Protein AF-A0A0F0LX44-F1 (afdb_monomer_lite)

Radius of gyration: 20.21 Å; chains: 1; bounding box: 54×37×60 Å

Foldseek 3Di:
DPPDPLLVVLLVLLVVCLVVQVVLVVLLVVLLVVLLVQLVVLLPDFDDDLQCLLDHRVLLSLLLSVLSLLVSQLVSLVVCVVRDDPVSFVVNLVSLVVCLVVVLALPCNVSSNSGHRSSVVSCVSSVHDRCPPPDDDPPWPQSCRRNVDGDQFGEPSRLSVLLSNLSSLLSSLCVLQVVLNVQLVVLLVQLLVLLVVLLPDDDPCSLVSNLVSLVVSLVSLLVSCVVCVVSQQDPVGGPDDPSSLVSLCNQLRYPDDRRVVLSVCCVNRGRSSSSSSSSSSSSVVSNVD

Secondary structure (DSSP, 8-state):
----HHHHHHHHHHHHHHHH-HHHHHHHHHHHHHHHHHHHHHHH----GGGTTSS-HHHHHHHHHHHHHHHHHHHHHHHHTTTS-HHHHHHHHHHHHHHHHHHT--TTHHHHHT--TTHHHHHHHTT------SSS----TTSHHHHS--SSSB-HHHHHHHHHHHHHHHHHHHHT-HHHHHHHHHHHHHHHHHHHHHHTS--S-HHHHHHHHHHHHHHHHHHHHHHTGGGGEETTEESSPHHHHHHHHHHTTBSSSSHHHHHHTHHHH-TTHHHHHHHHHHHHHHHH-

Organism: NCBI:txid582680

pLDDT: mean 86.27, std 11.83, range [35.62, 98.0]

Sequence (289 aa):
MSIAPWFEAAAEFERDLLERNAPLAELHREVQASGAARLKSAAALRAPSPWRGITSASGMRQAIMEAEVYALLKDYAARVSASIDSADGARWAAFVDEGLTRSRRGLLVDEVRSSAAGALQLRDAWGFRPAVPNRAFIDCGCGYAESGVIGKGLCIECGELVVRRWSAEELRLLAMVPEYRGRVEEILVDTEARQQKQIGVRSETPFADVASKRARGGRALRRLRRSGRRLLVSTEGDLPSERWTQLARLTSRALQTSLPLEGRRADKRGLGAAGLAALALKGDRDILG

Structure (mmCIF, N/CA/C/O backbone):
data_AF-A0A0F0LX44-F1
#
_entry.id   AF-A0A0F0LX44-F1
#
loop_
_atom_site.group_PDB
_atom_site.id
_atom_site.type_symbol
_atom_site.label_atom_id
_atom_site.label_alt_id
_atom_site.label_comp_id
_atom_site.label_asym_id
_atom_site.label_entity_id
_atom_site.label_seq_id
_atom_site.pdbx_PDB_ins_code
_atom_site.Cartn_x
_atom_site.Cartn_y
_atom_site.Cartn_z
_atom_site.occupancy
_atom_site.B_iso_or_equiv
_atom_site.auth_seq_id
_atom_site.auth_comp_id
_atom_site.auth_asym_id
_atom_site.auth_atom_id
_atom_site.pdbx_PDB_model_num
ATOM 1 N N . MET A 1 1 ? -28.641 0.192 -5.005 1.00 35.91 1 MET A N 1
ATOM 2 C CA . MET A 1 1 ? -28.510 -0.986 -4.121 1.00 35.91 1 MET A CA 1
ATOM 3 C C . MET A 1 1 ? -28.223 -0.445 -2.730 1.00 35.91 1 MET A C 1
ATOM 5 O O . MET A 1 1 ? -27.210 0.228 -2.587 1.00 35.91 1 MET A O 1
ATOM 9 N N . SER A 1 2 ? -29.169 -0.589 -1.794 1.00 36.69 2 SER A N 1
ATOM 10 C CA . SER A 1 2 ? -29.096 0.020 -0.455 1.00 36.69 2 SER A CA 1
ATOM 11 C C . SER A 1 2 ? -27.784 -0.351 0.243 1.00 36.69 2 SER A C 1
ATOM 13 O O . SER A 1 2 ? -27.348 -1.500 0.137 1.00 36.69 2 SER A O 1
ATOM 15 N N . ILE A 1 3 ? -27.147 0.614 0.908 1.00 48.94 3 ILE A N 1
ATOM 16 C CA . ILE A 1 3 ? -26.038 0.364 1.836 1.00 48.94 3 ILE A CA 1
ATOM 17 C C . ILE A 1 3 ? -26.628 -0.569 2.899 1.00 48.94 3 ILE A C 1
ATOM 19 O O . ILE A 1 3 ? -27.531 -0.191 3.627 1.00 48.94 3 ILE A O 1
ATOM 23 N N . ALA A 1 4 ? -26.266 -1.846 2.825 1.00 59.62 4 ALA A N 1
ATOM 24 C CA . ALA A 1 4 ? -27.094 -2.926 3.348 1.00 59.62 4 ALA A CA 1
ATOM 25 C C . ALA A 1 4 ? -27.268 -2.877 4.887 1.00 59.62 4 ALA A C 1
ATOM 27 O O . ALA A 1 4 ? -26.353 -2.417 5.566 1.00 59.62 4 ALA A O 1
ATOM 28 N N . PRO A 1 5 ? -28.372 -3.429 5.440 1.00 61.78 5 PRO A N 1
ATOM 29 C CA . PRO A 1 5 ? -28.727 -3.368 6.870 1.00 61.78 5 PRO A CA 1
ATOM 30 C C . PRO A 1 5 ? -27.619 -3.759 7.864 1.00 61.78 5 PRO A C 1
ATOM 32 O O . PRO A 1 5 ? -27.591 -3.271 8.988 1.00 61.78 5 PRO A O 1
ATOM 35 N N . TRP A 1 6 ? -26.667 -4.607 7.457 1.00 76.00 6 TRP A N 1
ATOM 36 C CA . TRP A 1 6 ? -25.513 -4.962 8.294 1.00 76.00 6 TRP A CA 1
ATOM 37 C C . TRP A 1 6 ? -24.574 -3.784 8.567 1.00 76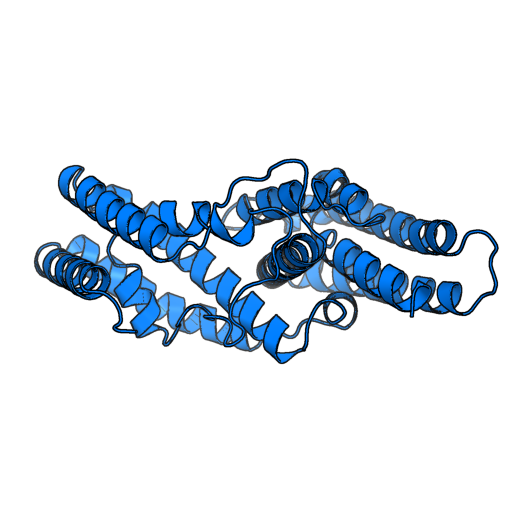.00 6 TRP A C 1
ATOM 39 O O . TRP A 1 6 ? -23.956 -3.741 9.622 1.00 76.00 6 TRP A O 1
ATOM 49 N N . PHE A 1 7 ? -24.443 -2.838 7.631 1.00 78.00 7 PHE A N 1
ATOM 50 C CA . PHE A 1 7 ? -23.580 -1.672 7.802 1.00 78.00 7 PHE A CA 1
ATOM 51 C C . PHE A 1 7 ? -24.173 -0.713 8.835 1.00 78.00 7 PHE A C 1
ATOM 53 O O . PHE A 1 7 ? -23.445 -0.187 9.670 1.00 78.00 7 PHE A O 1
ATOM 60 N N . GLU A 1 8 ? -25.494 -0.523 8.802 1.00 82.19 8 GLU A N 1
ATOM 61 C CA . GLU A 1 8 ? -26.222 0.269 9.797 1.00 82.19 8 GLU A CA 1
ATOM 62 C C . GLU A 1 8 ? -26.123 -0.377 11.182 1.00 82.19 8 GLU A C 1
ATOM 64 O O . GLU A 1 8 ? -25.740 0.301 12.131 1.00 82.19 8 GLU A O 1
ATOM 69 N N . ALA A 1 9 ? -26.342 -1.693 11.274 1.00 86.25 9 ALA A N 1
ATOM 70 C CA . ALA A 1 9 ? -26.202 -2.444 12.521 1.00 86.25 9 ALA A CA 1
ATOM 71 C C . ALA A 1 9 ? -24.763 -2.438 13.072 1.00 86.25 9 ALA A C 1
ATOM 73 O O . ALA A 1 9 ? -24.562 -2.310 14.278 1.00 86.25 9 ALA A O 1
ATOM 74 N N . ALA A 1 10 ? -23.748 -2.545 12.206 1.00 87.75 10 ALA A N 1
ATOM 75 C CA . ALA A 1 10 ? -22.347 -2.451 12.609 1.00 87.75 10 ALA A CA 1
ATOM 76 C C . ALA A 1 10 ? -21.999 -1.039 13.104 1.00 87.75 10 ALA A C 1
ATOM 78 O O . ALA A 1 10 ? -21.323 -0.894 14.118 1.00 87.75 10 ALA A O 1
ATOM 79 N N . ALA A 1 11 ? -22.485 0.003 12.421 1.00 87.88 11 ALA A N 1
ATOM 80 C CA . ALA A 1 11 ? -22.278 1.388 12.833 1.00 87.88 11 ALA A CA 1
ATOM 81 C C . ALA A 1 11 ? -22.992 1.715 14.155 1.00 87.88 11 ALA A C 1
ATOM 83 O O . ALA A 1 11 ? -22.438 2.436 14.979 1.00 87.88 11 ALA A O 1
ATOM 84 N N . GLU A 1 12 ? -24.199 1.186 14.370 1.00 92.44 12 GLU A N 1
ATOM 85 C CA . GLU A 1 12 ? -24.923 1.296 15.641 1.00 92.44 12 GLU A CA 1
ATOM 86 C C . GLU A 1 12 ? -24.176 0.592 16.772 1.00 92.44 12 GLU A C 1
ATOM 88 O O . GLU A 1 12 ? -23.889 1.218 17.786 1.00 92.44 12 GLU A O 1
ATOM 93 N N . PHE A 1 13 ? -23.727 -0.644 16.546 1.00 94.12 13 PHE A N 1
ATOM 94 C CA . PHE A 1 13 ? -22.900 -1.364 17.512 1.00 94.12 13 PHE A CA 1
ATOM 95 C C . PHE A 1 13 ? -21.627 -0.593 17.896 1.00 94.12 13 PHE A C 1
ATOM 97 O O . PHE A 1 13 ? -21.287 -0.531 19.076 1.00 94.12 13 PHE A O 1
ATOM 104 N N . GLU A 1 14 ? -20.920 0.007 16.930 1.00 93.38 14 GLU A N 1
ATOM 105 C CA . GLU A 1 14 ? -19.747 0.827 17.244 1.00 93.38 14 GLU A CA 1
ATOM 106 C C . GLU A 1 14 ? -20.109 2.060 18.086 1.00 93.38 14 GLU A C 1
ATOM 108 O O . GLU A 1 14 ? -19.337 2.421 18.973 1.00 93.38 14 GLU A O 1
ATOM 113 N N . ARG A 1 15 ? -21.245 2.723 17.818 1.00 94.06 15 ARG A N 1
ATOM 114 C CA . ARG A 1 15 ? -21.687 3.895 18.596 1.00 94.06 15 ARG A CA 1
ATOM 115 C C . ARG A 1 15 ? -21.970 3.498 20.036 1.00 94.06 15 ARG A C 1
ATOM 117 O O . ARG A 1 15 ? -21.352 4.057 20.936 1.00 94.06 15 ARG A O 1
ATOM 124 N N . ASP A 1 16 ? -22.789 2.471 20.232 1.00 94.81 16 ASP A N 1
ATOM 125 C CA . ASP A 1 16 ? -23.140 1.969 21.561 1.00 94.81 16 ASP A CA 1
ATOM 126 C C . ASP A 1 16 ? -21.893 1.539 22.343 1.00 94.81 16 ASP A C 1
ATOM 128 O O . ASP A 1 16 ? -21.776 1.784 23.545 1.00 94.81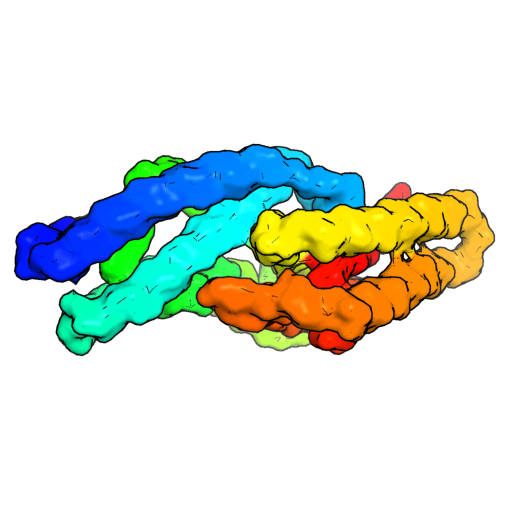 16 ASP A O 1
ATOM 132 N N . LEU A 1 17 ? -20.936 0.893 21.663 1.00 94.44 17 LEU A N 1
ATOM 133 C CA . LEU A 1 17 ? -19.681 0.461 22.269 1.00 94.44 17 LEU A CA 1
ATOM 134 C C . LEU A 1 17 ? -18.832 1.653 22.728 1.00 94.44 17 LEU A C 1
ATOM 136 O O . LEU A 1 17 ? -18.315 1.626 23.843 1.00 94.44 17 LEU A O 1
ATOM 140 N N . LEU A 1 18 ? -18.695 2.690 21.898 1.00 94.62 18 LEU A N 1
ATOM 141 C CA . LEU A 1 18 ? -17.963 3.904 22.264 1.00 94.62 18 LEU A CA 1
ATOM 142 C C . LEU A 1 18 ? -18.668 4.668 23.395 1.00 94.62 18 LEU A C 1
ATOM 144 O O . LEU A 1 18 ? -17.998 5.161 24.295 1.00 94.62 18 LEU A O 1
ATOM 148 N N . GLU A 1 19 ? -20.000 4.724 23.406 1.00 95.25 19 GLU A N 1
ATOM 149 C CA . GLU A 1 19 ? -20.765 5.402 24.462 1.00 95.25 19 GLU A CA 1
ATOM 150 C C . GLU A 1 19 ? -20.585 4.742 25.835 1.00 95.25 19 GLU A C 1
ATOM 152 O O . GLU A 1 19 ? -20.421 5.435 26.841 1.00 95.25 19 GLU A O 1
ATOM 157 N N . ARG A 1 20 ? -20.561 3.403 25.891 1.00 94.81 20 ARG A N 1
ATOM 158 C CA . ARG A 1 20 ? -20.431 2.663 27.159 1.00 94.81 20 ARG A CA 1
ATOM 159 C C . ARG A 1 20 ? -18.993 2.373 27.594 1.00 94.81 20 ARG A C 1
ATOM 161 O O . ARG A 1 20 ? -18.787 1.946 28.729 1.00 94.81 20 ARG A O 1
ATOM 168 N N . ASN A 1 21 ? -18.001 2.565 26.723 1.00 94.81 21 ASN A N 1
ATOM 169 C CA . ASN A 1 21 ? -16.594 2.262 26.998 1.00 94.81 21 ASN A CA 1
ATOM 170 C C . ASN A 1 21 ? -15.736 3.534 26.914 1.00 94.81 21 ASN A C 1
ATOM 172 O O . ASN A 1 21 ? -15.154 3.853 25.878 1.00 94.81 21 ASN A O 1
ATOM 176 N N . ALA A 1 22 ? -15.638 4.255 28.036 1.00 93.56 22 ALA A N 1
ATOM 177 C CA . ALA A 1 22 ? -14.912 5.525 28.104 1.00 93.56 22 ALA A CA 1
ATOM 178 C C . ALA A 1 22 ? -13.423 5.429 27.688 1.00 93.56 22 ALA A C 1
ATOM 180 O O . ALA A 1 22 ? -12.984 6.294 26.925 1.00 93.56 22 ALA A O 1
ATOM 181 N N . PRO A 1 23 ? -12.640 4.404 28.099 1.00 93.38 23 PRO A N 1
ATOM 182 C CA . PRO A 1 23 ? -11.276 4.218 27.594 1.00 93.38 23 PRO A CA 1
ATOM 183 C C . PRO A 1 23 ? -11.197 4.079 26.068 1.00 93.38 23 PRO A C 1
ATOM 185 O O . PRO A 1 23 ? -10.341 4.697 25.433 1.00 93.38 23 PRO A O 1
ATOM 188 N N . LEU A 1 24 ? -12.103 3.303 25.466 1.00 94.62 24 LEU A N 1
ATOM 189 C CA . LEU A 1 24 ? -12.151 3.132 24.016 1.00 94.62 24 LEU A CA 1
ATOM 190 C C . LEU A 1 24 ? -12.558 4.428 23.301 1.00 94.62 24 LEU A C 1
ATOM 192 O O . LEU A 1 24 ? -11.988 4.750 22.260 1.00 94.62 24 LEU A O 1
ATOM 196 N N . ALA A 1 25 ? -13.510 5.179 23.860 1.00 94.88 25 ALA A N 1
ATOM 197 C CA . ALA A 1 25 ? -13.932 6.471 23.326 1.00 94.88 25 ALA A CA 1
ATOM 198 C C . ALA A 1 25 ? -12.788 7.490 23.305 1.00 94.88 25 ALA A C 1
ATOM 200 O O . ALA A 1 25 ? -12.613 8.205 22.318 1.00 94.88 25 ALA A O 1
ATOM 201 N N . GLU A 1 26 ? -11.982 7.538 24.367 1.00 94.88 26 GLU A N 1
ATOM 202 C CA . GLU A 1 26 ? -10.820 8.424 24.427 1.00 94.88 26 GLU A CA 1
ATOM 203 C C . GLU A 1 26 ? -9.773 8.047 23.375 1.00 94.88 26 GLU A C 1
ATOM 205 O O . GLU A 1 26 ? -9.358 8.897 22.584 1.00 94.88 26 GLU A O 1
ATOM 210 N N . LEU A 1 27 ? -9.436 6.756 23.282 1.00 94.94 27 LEU A N 1
ATOM 211 C CA . LEU A 1 27 ? -8.561 6.233 22.233 1.00 94.94 27 LEU A CA 1
ATOM 212 C C . LEU A 1 27 ? -9.086 6.585 20.830 1.00 94.94 27 LEU A C 1
ATOM 214 O O . LEU A 1 27 ? -8.318 6.986 19.956 1.00 94.94 27 LEU A O 1
ATOM 218 N N . HIS A 1 28 ? -10.394 6.449 20.607 1.00 95.44 28 HIS A N 1
ATOM 219 C CA . HIS A 1 28 ? -11.025 6.769 19.331 1.00 95.44 28 HIS A CA 1
ATOM 220 C C . HIS A 1 28 ? -10.860 8.251 18.969 1.00 95.44 28 HIS A C 1
ATOM 222 O O . HIS A 1 28 ? -10.458 8.555 17.847 1.00 95.44 28 HIS A O 1
ATOM 228 N N . ARG A 1 29 ? -11.095 9.174 19.913 1.00 95.50 29 ARG A N 1
ATOM 229 C CA . ARG A 1 29 ? -10.905 10.621 19.696 1.00 95.50 29 ARG A CA 1
ATOM 230 C C . ARG A 1 29 ? -9.449 10.981 19.399 1.00 95.50 29 ARG A C 1
ATOM 232 O O . ARG A 1 29 ? -9.183 11.753 18.476 1.00 95.50 29 ARG A O 1
ATOM 239 N N . GLU A 1 30 ? -8.504 10.396 20.135 1.00 95.06 30 GLU A N 1
ATOM 240 C CA . GLU A 1 30 ? -7.066 10.585 19.905 1.00 95.06 30 GLU A CA 1
ATOM 241 C C . GLU A 1 30 ? -6.663 10.140 18.487 1.00 95.06 30 GLU A C 1
ATOM 243 O O . GLU A 1 30 ? -5.975 10.858 17.749 1.00 95.06 30 GLU A O 1
ATOM 248 N N . VAL A 1 31 ? -7.129 8.960 18.072 1.00 95.25 31 VAL A N 1
ATOM 249 C CA . VAL A 1 31 ? -6.844 8.379 16.753 1.00 95.25 31 VAL A CA 1
ATOM 250 C C . VAL A 1 31 ? -7.543 9.149 15.638 1.00 95.25 31 VAL A C 1
ATOM 252 O O . VAL A 1 31 ? -6.950 9.367 14.583 1.00 95.25 31 VAL A O 1
ATOM 255 N N . GLN A 1 32 ? -8.762 9.635 15.862 1.00 94.94 32 GLN A N 1
ATOM 256 C CA . GLN A 1 32 ? -9.469 10.491 14.916 1.00 94.94 32 GLN A CA 1
ATOM 257 C C . GLN A 1 32 ? -8.657 11.761 14.611 1.00 94.94 32 GLN A C 1
ATOM 259 O O . GLN A 1 32 ? -8.417 12.065 13.437 1.00 94.94 32 GLN A O 1
ATOM 264 N N . ALA A 1 33 ? -8.192 12.465 15.650 1.00 91.88 33 ALA A N 1
ATOM 265 C CA . ALA A 1 33 ? -7.436 13.709 15.517 1.00 91.88 33 ALA A CA 1
ATOM 266 C C . ALA A 1 33 ? -6.047 13.493 14.889 1.00 91.88 33 ALA A C 1
ATOM 268 O O . ALA A 1 33 ? -5.682 14.172 13.923 1.00 91.88 33 ALA A O 1
ATOM 269 N N . SER A 1 34 ? -5.282 12.521 15.394 1.00 92.31 34 SER A N 1
ATOM 270 C CA . SER A 1 34 ? -3.953 12.190 14.856 1.00 92.31 34 SER A CA 1
ATOM 271 C C . SER A 1 34 ? -4.029 11.628 13.429 1.00 92.31 34 SER A C 1
ATOM 273 O O . SER A 1 34 ? -3.214 11.985 12.572 1.00 92.31 34 SER A O 1
ATOM 275 N N . GLY A 1 35 ? -5.057 10.828 13.134 1.00 93.56 35 GLY A N 1
ATOM 276 C CA . GLY A 1 35 ? -5.344 10.297 11.806 1.00 93.56 35 GLY A CA 1
ATOM 277 C C . GLY A 1 35 ? -5.617 11.393 10.781 1.00 93.56 35 GLY A C 1
ATOM 278 O O . GLY A 1 35 ? -5.026 11.375 9.703 1.00 93.56 35 GLY A O 1
ATOM 279 N N . ALA A 1 36 ? -6.412 12.411 11.124 1.00 92.12 36 ALA A N 1
ATOM 280 C CA . ALA A 1 36 ? -6.670 13.539 10.227 1.00 92.12 36 ALA A CA 1
ATOM 281 C C . ALA A 1 36 ? -5.375 14.280 9.827 1.00 92.12 36 ALA A C 1
ATOM 283 O O . ALA A 1 36 ? -5.189 14.634 8.657 1.00 92.12 36 ALA A O 1
ATOM 284 N N . ALA A 1 37 ? -4.443 14.465 10.768 1.00 91.00 37 ALA A N 1
ATOM 285 C CA . ALA A 1 37 ? -3.142 15.076 10.493 1.00 91.00 37 ALA A CA 1
ATOM 286 C C . ALA A 1 37 ? -2.267 14.199 9.577 1.00 91.00 37 ALA A C 1
ATOM 288 O O . ALA A 1 37 ? -1.703 14.698 8.597 1.00 91.00 37 ALA A O 1
ATOM 289 N N . ARG A 1 38 ? -2.195 12.888 9.845 1.00 92.19 38 ARG A N 1
ATOM 290 C CA . ARG A 1 38 ? -1.458 11.920 9.011 1.00 92.19 38 ARG A CA 1
ATOM 291 C C . ARG A 1 38 ? -2.014 11.851 7.588 1.00 92.19 38 ARG A C 1
ATOM 293 O O . ARG A 1 38 ? -1.251 11.914 6.624 1.00 92.19 38 ARG A O 1
ATOM 300 N N . LEU A 1 39 ? -3.336 11.839 7.440 1.00 92.69 39 LEU A N 1
ATOM 301 C CA . LEU A 1 39 ? -4.012 11.832 6.142 1.00 92.69 39 LEU A CA 1
ATOM 302 C C . LEU A 1 39 ? -3.773 13.116 5.343 1.00 92.69 39 LEU A C 1
ATOM 304 O O . LEU A 1 39 ? -3.557 13.051 4.132 1.00 92.69 39 LEU A O 1
ATOM 308 N N . LYS A 1 40 ? -3.730 14.281 5.998 1.00 91.31 40 LYS A N 1
ATOM 309 C CA . LYS A 1 40 ? -3.345 15.540 5.344 1.00 91.31 40 LYS A CA 1
ATOM 310 C C . LYS A 1 40 ? -1.918 15.473 4.788 1.00 91.31 40 LYS A C 1
ATOM 312 O O . LYS A 1 40 ? -1.685 15.891 3.653 1.00 91.31 40 LYS A O 1
ATOM 317 N N . SER A 1 41 ? -0.980 14.914 5.553 1.00 89.81 41 SER A N 1
ATOM 318 C CA . SER A 1 41 ? 0.402 14.694 5.105 1.00 89.81 41 SER A CA 1
ATOM 319 C C . SER A 1 41 ? 0.477 13.694 3.948 1.00 89.81 41 SER A C 1
ATOM 321 O O . SER A 1 41 ? 1.149 13.959 2.951 1.00 89.81 41 SER A O 1
ATOM 323 N N . ALA A 1 42 ? -0.270 12.589 4.021 1.00 90.12 42 ALA A N 1
ATOM 324 C CA . ALA A 1 42 ? -0.350 11.595 2.954 1.00 90.12 42 ALA A CA 1
ATOM 325 C C . ALA A 1 42 ? -0.930 12.178 1.653 1.00 90.12 42 ALA A C 1
ATOM 327 O O . ALA A 1 42 ? -0.408 11.911 0.570 1.00 90.12 42 ALA A O 1
ATOM 328 N N . ALA A 1 43 ? -1.943 13.045 1.741 1.00 86.94 43 ALA A N 1
ATOM 329 C CA . ALA A 1 43 ? -2.544 13.713 0.585 1.00 86.94 43 ALA A CA 1
ATOM 330 C C . ALA A 1 43 ? -1.569 14.656 -0.144 1.00 86.94 43 ALA A C 1
ATOM 332 O O . ALA A 1 43 ? -1.699 14.876 -1.354 1.00 86.94 43 ALA A O 1
ATOM 333 N N . ALA A 1 44 ? -0.579 15.200 0.571 1.00 87.75 44 ALA A N 1
ATOM 334 C CA . ALA A 1 44 ? 0.473 16.033 -0.004 1.00 87.75 44 ALA A CA 1
ATOM 335 C C . ALA A 1 44 ? 1.560 15.214 -0.725 1.00 87.75 44 ALA A C 1
ATOM 337 O O . ALA A 1 44 ? 2.320 15.773 -1.526 1.00 87.75 44 ALA A O 1
ATOM 338 N N . LEU A 1 45 ? 1.635 13.896 -0.490 1.00 85.56 45 LEU A N 1
ATOM 339 C CA . LEU A 1 45 ? 2.619 13.038 -1.138 1.00 85.56 45 LEU A CA 1
ATOM 340 C C . LEU A 1 45 ? 2.380 12.983 -2.646 1.00 85.56 45 LEU A C 1
ATOM 342 O O . LEU A 1 45 ? 1.301 12.666 -3.152 1.00 85.56 45 LEU A O 1
ATOM 346 N N . ARG A 1 46 ? 3.449 13.255 -3.390 1.00 79.94 46 ARG A N 1
ATOM 347 C CA . ARG A 1 46 ? 3.487 13.091 -4.840 1.00 79.94 46 ARG A CA 1
ATOM 348 C C . ARG A 1 46 ? 4.329 11.869 -5.161 1.00 79.94 46 ARG A C 1
ATOM 350 O O . ARG A 1 46 ? 5.502 11.820 -4.804 1.00 79.94 46 ARG A O 1
ATOM 357 N N . ALA A 1 47 ? 3.739 10.911 -5.869 1.00 77.69 47 ALA A N 1
ATOM 358 C CA . ALA A 1 47 ? 4.500 9.839 -6.498 1.00 77.69 47 ALA A CA 1
ATOM 359 C C . ALA A 1 47 ? 5.356 10.439 -7.630 1.00 77.69 47 ALA A C 1
ATOM 361 O O . ALA A 1 47 ? 4.790 11.155 -8.468 1.00 77.69 47 ALA A O 1
ATOM 362 N N . PRO A 1 48 ? 6.676 10.207 -7.686 1.00 76.62 48 PRO A N 1
ATOM 363 C CA . PRO A 1 48 ? 7.500 10.620 -8.819 1.00 76.62 48 PRO A CA 1
ATOM 364 C C . PRO A 1 48 ? 7.335 9.659 -10.013 1.00 76.62 48 PRO A C 1
ATOM 366 O O . PRO A 1 48 ? 6.652 8.635 -9.923 1.00 76.62 48 PRO A O 1
ATOM 369 N N . SER A 1 49 ? 7.953 10.016 -11.145 1.00 62.69 49 SER A N 1
ATOM 370 C CA . SER A 1 49 ? 7.795 9.371 -12.462 1.00 62.69 49 SER A CA 1
ATOM 371 C C . SER A 1 49 ? 7.873 7.830 -12.500 1.00 62.69 49 SER A C 1
ATOM 373 O O . SER A 1 49 ? 7.026 7.258 -13.187 1.00 62.69 49 SER A O 1
ATOM 375 N N . PRO A 1 50 ? 8.708 7.100 -11.729 1.00 67.31 50 PRO A N 1
ATOM 376 C CA . PRO A 1 50 ? 8.763 5.645 -11.907 1.00 67.31 50 PRO A CA 1
ATOM 377 C C . PRO A 1 50 ? 7.511 4.906 -11.398 1.00 67.31 50 PRO A C 1
ATOM 379 O O . PRO A 1 50 ? 7.200 3.821 -11.883 1.00 67.31 50 PRO A O 1
ATOM 382 N N . TRP A 1 51 ? 6.733 5.500 -10.485 1.00 79.00 51 TRP A N 1
ATOM 383 C CA . TRP A 1 51 ? 5.476 4.915 -9.991 1.00 79.00 51 TRP A CA 1
ATOM 384 C C . TRP A 1 51 ? 4.236 5.359 -10.781 1.00 79.00 51 TRP A C 1
ATOM 386 O O . TRP A 1 51 ? 3.173 4.750 -10.661 1.00 79.00 51 TRP A O 1
ATOM 396 N N . ARG A 1 52 ? 4.354 6.396 -11.624 1.00 69.69 52 ARG A N 1
ATOM 397 C CA . ARG A 1 52 ? 3.235 6.949 -12.415 1.00 69.69 52 ARG A CA 1
ATOM 398 C C . ARG A 1 52 ? 2.862 6.117 -13.650 1.00 69.69 52 ARG A C 1
ATOM 400 O O . ARG A 1 52 ? 1.954 6.500 -14.375 1.00 69.69 52 ARG A O 1
ATOM 407 N N . GLY A 1 53 ? 3.525 4.984 -13.882 1.00 69.44 53 GLY A N 1
ATOM 408 C CA . GLY A 1 53 ? 3.246 4.090 -15.012 1.00 69.44 53 GLY A CA 1
ATOM 409 C C . GLY A 1 53 ? 2.123 3.072 -14.780 1.00 69.44 53 GLY A C 1
ATOM 410 O O . GLY A 1 53 ? 1.627 2.494 -15.741 1.00 69.44 53 GLY A O 1
ATOM 411 N N . ILE A 1 54 ? 1.706 2.839 -13.529 1.00 78.44 54 ILE A N 1
ATOM 412 C CA . ILE A 1 54 ? 0.712 1.798 -13.200 1.00 78.44 54 ILE A CA 1
ATOM 413 C C . ILE A 1 54 ? -0.720 2.344 -13.274 1.00 78.44 54 ILE A C 1
ATOM 415 O O . ILE A 1 54 ? -1.646 1.634 -13.654 1.00 78.44 54 ILE A O 1
ATOM 419 N N . THR A 1 55 ? -0.913 3.609 -12.896 1.00 82.06 55 THR A N 1
ATOM 420 C CA . THR A 1 55 ? -2.218 4.275 -12.799 1.00 82.06 55 THR A CA 1
ATOM 421 C C . THR A 1 55 ? -2.059 5.785 -12.997 1.00 82.06 55 THR A C 1
ATOM 423 O O . THR A 1 55 ? -0.953 6.317 -12.909 1.00 82.06 55 THR A O 1
ATOM 426 N N . SER A 1 56 ? -3.170 6.500 -13.189 1.00 84.31 56 SER A N 1
ATOM 427 C CA . SER A 1 56 ? -3.189 7.968 -13.202 1.00 84.31 56 SER A CA 1
ATOM 428 C C . SER A 1 56 ? -2.662 8.582 -11.893 1.00 84.31 56 SER A C 1
ATOM 430 O O . SER A 1 56 ? -2.703 7.965 -10.826 1.00 84.31 56 SER A O 1
ATOM 432 N N . ALA A 1 57 ? -2.239 9.850 -11.939 1.00 84.06 57 ALA A N 1
ATOM 433 C CA . ALA A 1 57 ? -1.788 10.577 -10.748 1.00 84.06 57 ALA A CA 1
ATOM 434 C C . ALA A 1 57 ? -2.878 10.695 -9.662 1.00 84.06 57 ALA A C 1
ATOM 436 O O . ALA A 1 57 ? -2.571 10.654 -8.471 1.00 84.06 57 ALA A O 1
ATOM 437 N N . SER A 1 58 ? -4.153 10.828 -10.048 1.00 83.69 58 SER A N 1
ATOM 438 C CA . SER A 1 58 ? -5.280 10.780 -9.106 1.00 83.69 58 SER A CA 1
ATOM 439 C C . SER A 1 58 ? -5.437 9.393 -8.482 1.00 83.69 58 SER A C 1
ATOM 441 O O . SER A 1 58 ? -5.540 9.304 -7.262 1.00 83.69 58 SER A O 1
ATOM 443 N N . GLY A 1 59 ? -5.357 8.324 -9.280 1.00 84.69 59 GLY A N 1
ATOM 444 C CA . GLY A 1 59 ? -5.424 6.950 -8.777 1.00 84.69 59 GLY A CA 1
ATOM 445 C C . GLY A 1 59 ? -4.267 6.600 -7.838 1.00 84.69 59 GLY A C 1
ATOM 446 O O . GLY A 1 59 ? -4.468 5.892 -6.856 1.00 84.69 59 GLY A O 1
ATOM 447 N N . MET A 1 60 ? -3.068 7.139 -8.081 1.00 88.06 60 MET A N 1
ATOM 448 C CA . MET A 1 60 ? -1.932 6.936 -7.181 1.00 88.06 60 MET A CA 1
ATOM 449 C C . MET A 1 60 ? -2.103 7.684 -5.856 1.00 88.06 60 MET A C 1
ATOM 451 O O . MET A 1 60 ? -1.843 7.113 -4.801 1.00 88.06 60 MET A O 1
ATOM 455 N N . ARG A 1 61 ? -2.591 8.934 -5.889 1.00 87.75 61 ARG A N 1
ATOM 456 C CA . ARG A 1 61 ? -2.933 9.680 -4.665 1.00 87.75 61 ARG A CA 1
ATOM 457 C C . ARG A 1 61 ? -3.977 8.936 -3.838 1.00 87.75 61 ARG A C 1
ATOM 459 O O . ARG A 1 61 ? -3.792 8.767 -2.642 1.00 87.75 61 ARG A O 1
ATOM 466 N N . GLN A 1 62 ? -5.026 8.429 -4.481 1.00 85.75 62 GLN A N 1
ATOM 467 C CA . GLN A 1 62 ? -6.044 7.624 -3.811 1.00 85.75 62 GLN A CA 1
ATOM 468 C C . GLN A 1 62 ? -5.463 6.348 -3.187 1.00 85.75 62 GLN A C 1
ATOM 470 O O . GLN A 1 62 ? -5.779 6.039 -2.044 1.00 85.75 62 GLN A O 1
ATOM 475 N N . ALA A 1 63 ? -4.570 5.644 -3.889 1.00 88.50 63 ALA A N 1
ATOM 476 C CA . ALA A 1 63 ? -3.920 4.448 -3.356 1.00 88.50 63 ALA A CA 1
ATOM 477 C C . ALA A 1 63 ? -3.018 4.751 -2.141 1.00 88.50 63 ALA A C 1
ATOM 479 O O . ALA A 1 63 ? -2.971 3.953 -1.209 1.00 88.50 63 ALA A O 1
ATOM 480 N N . ILE A 1 64 ? -2.324 5.896 -2.130 1.00 91.12 64 ILE A N 1
ATOM 481 C CA . ILE A 1 64 ? -1.535 6.358 -0.973 1.00 91.12 64 ILE A CA 1
ATOM 482 C C . ILE A 1 64 ? -2.453 6.633 0.223 1.00 91.12 64 ILE A C 1
ATOM 484 O O . ILE A 1 64 ? -2.163 6.176 1.324 1.00 91.12 64 ILE A O 1
ATOM 488 N N . MET A 1 65 ? -3.584 7.311 -0.001 1.00 90.12 65 MET A N 1
ATOM 489 C CA . MET A 1 65 ? -4.588 7.537 1.046 1.00 90.12 65 MET A CA 1
ATOM 490 C C . MET A 1 65 ? -5.160 6.218 1.581 1.00 90.12 65 MET A C 1
ATOM 492 O O . MET A 1 65 ? -5.265 6.053 2.789 1.00 90.12 65 MET A O 1
ATOM 496 N N . GLU A 1 66 ? -5.473 5.257 0.704 1.00 88.69 66 GLU A N 1
ATOM 497 C CA . GLU A 1 66 ? -5.890 3.898 1.088 1.00 88.69 66 GLU A CA 1
ATOM 498 C C . GLU A 1 66 ? -4.858 3.213 1.999 1.00 88.69 66 GLU A C 1
ATOM 500 O O . GLU A 1 66 ? -5.230 2.628 3.017 1.00 88.69 66 GLU A O 1
ATOM 505 N N . ALA A 1 67 ? -3.570 3.293 1.650 1.00 90.69 67 ALA A N 1
ATOM 506 C CA . ALA A 1 67 ? -2.494 2.702 2.442 1.00 90.69 67 ALA A CA 1
ATOM 507 C C . ALA A 1 67 ? -2.350 3.374 3.820 1.00 90.69 67 ALA A C 1
ATOM 509 O O . ALA A 1 67 ? -2.156 2.682 4.818 1.00 90.69 67 ALA A O 1
ATOM 510 N N . GLU A 1 68 ? -2.487 4.703 3.889 1.00 92.88 68 GLU A N 1
ATOM 511 C CA . GLU A 1 68 ? -2.425 5.452 5.150 1.00 92.88 68 GLU A CA 1
ATOM 512 C C . GLU A 1 68 ? -3.614 5.144 6.064 1.00 92.88 68 GLU A C 1
ATOM 514 O O . GLU A 1 68 ? -3.419 4.847 7.241 1.00 92.88 68 GLU A O 1
ATOM 519 N N . VAL A 1 69 ? -4.839 5.137 5.524 1.00 91.25 69 VAL A N 1
ATOM 520 C CA . VAL A 1 69 ? -6.043 4.769 6.287 1.00 91.25 69 VAL A CA 1
ATOM 521 C C . VAL A 1 69 ? -5.920 3.358 6.839 1.00 91.25 69 VAL A C 1
ATOM 523 O O . VAL A 1 69 ? -6.272 3.118 7.989 1.00 91.25 69 VAL A O 1
ATOM 526 N N . TYR A 1 70 ? -5.402 2.413 6.057 1.00 89.44 70 TYR A N 1
ATOM 527 C CA . TYR A 1 70 ? -5.158 1.085 6.596 1.00 89.44 70 TYR A CA 1
ATOM 528 C C . TYR A 1 70 ? -4.153 1.087 7.743 1.00 89.44 70 TYR A C 1
ATOM 530 O O . TYR A 1 70 ? -4.411 0.434 8.749 1.00 89.44 70 TYR A O 1
ATOM 538 N N . ALA A 1 71 ? -3.013 1.765 7.583 1.00 91.19 71 ALA A N 1
ATOM 539 C CA . ALA A 1 71 ? -1.989 1.799 8.620 1.00 91.19 71 ALA A CA 1
ATOM 540 C C . ALA A 1 71 ? -2.584 2.334 9.931 1.00 91.19 71 ALA A C 1
ATOM 542 O O . ALA A 1 71 ? -2.489 1.669 10.955 1.00 91.19 71 ALA A O 1
ATOM 543 N N . LEU A 1 72 ? -3.329 3.443 9.855 1.00 92.75 72 LEU A N 1
ATOM 544 C CA . LEU A 1 72 ? -4.068 4.011 10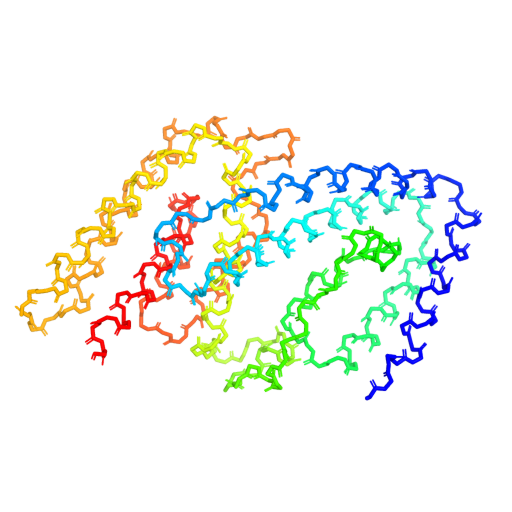.984 1.00 92.75 72 LEU A CA 1
ATOM 545 C C . LEU A 1 72 ? -5.047 3.018 11.626 1.00 92.75 72 LEU A C 1
ATOM 547 O O . LEU A 1 72 ? -5.101 2.908 12.847 1.00 92.75 72 LEU A O 1
ATOM 551 N N . LEU A 1 73 ? -5.821 2.285 10.823 1.00 92.06 73 LEU A N 1
ATOM 552 C CA . LEU A 1 73 ? -6.791 1.315 11.339 1.00 92.06 73 LEU A CA 1
ATOM 553 C C . LEU A 1 73 ? -6.130 0.070 11.934 1.00 92.06 73 LEU A C 1
ATOM 555 O O . LEU A 1 73 ? -6.673 -0.502 12.876 1.00 92.06 73 LEU A O 1
ATOM 559 N N . LYS A 1 74 ? -4.974 -0.349 11.411 1.00 91.31 74 LYS A N 1
ATOM 560 C CA . LYS A 1 74 ? -4.185 -1.444 11.984 1.00 91.31 74 LYS A CA 1
ATOM 561 C C . LYS A 1 74 ? -3.585 -1.029 13.328 1.00 91.31 74 LYS A C 1
ATOM 563 O O . LYS A 1 74 ? -3.688 -1.790 14.287 1.00 91.31 74 LYS A O 1
ATOM 568 N N . ASP A 1 75 ? -3.026 0.178 13.405 1.00 90.94 75 ASP A N 1
ATOM 569 C CA . ASP A 1 75 ? -2.503 0.756 14.648 1.00 90.94 75 ASP A CA 1
ATOM 570 C C . ASP A 1 75 ? -3.623 0.880 15.693 1.00 90.94 75 ASP A C 1
ATOM 572 O O . ASP A 1 75 ? -3.453 0.495 16.850 1.00 90.94 75 ASP A O 1
ATOM 576 N N . TYR A 1 76 ? -4.801 1.352 15.272 1.00 93.69 76 TYR A N 1
ATOM 577 C CA . TYR A 1 76 ? -5.994 1.400 16.113 1.00 93.69 76 TYR A CA 1
ATOM 578 C C . TYR A 1 76 ? -6.383 0.009 16.614 1.00 93.69 76 TYR A C 1
ATOM 580 O O . TYR A 1 76 ? -6.476 -0.190 17.820 1.00 93.69 76 TYR A O 1
ATOM 588 N N . ALA A 1 77 ? -6.538 -0.973 15.722 1.00 92.94 77 ALA A N 1
ATOM 589 C CA . ALA A 1 77 ? -6.937 -2.327 16.097 1.00 92.94 77 ALA A CA 1
ATOM 590 C C . ALA A 1 77 ? -5.980 -2.972 17.114 1.00 92.94 77 ALA A C 1
ATOM 592 O O . ALA A 1 77 ? -6.436 -3.612 18.062 1.00 92.94 77 ALA A O 1
ATOM 593 N N . ALA A 1 78 ? -4.670 -2.744 16.971 1.00 90.69 78 ALA A N 1
ATOM 594 C CA . ALA A 1 78 ? -3.666 -3.215 17.922 1.00 90.69 78 ALA A CA 1
ATOM 595 C C . ALA A 1 78 ? 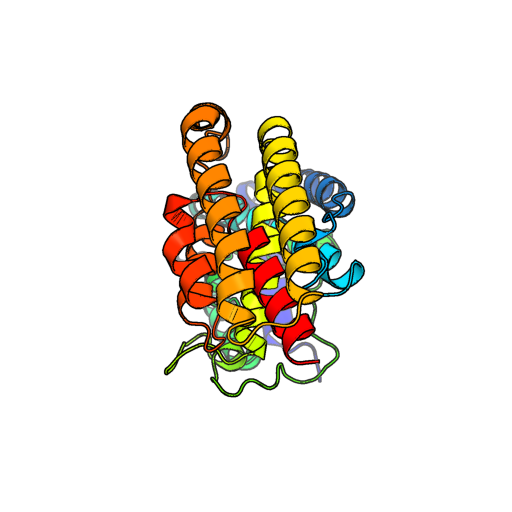-3.787 -2.560 19.312 1.00 90.69 78 ALA A C 1
ATOM 597 O O . ALA A 1 78 ? -3.477 -3.191 20.318 1.00 90.69 78 ALA A O 1
ATOM 598 N N . ARG A 1 79 ? -4.240 -1.302 19.387 1.00 92.31 79 ARG A N 1
ATOM 599 C CA . ARG A 1 79 ? -4.475 -0.592 20.658 1.00 92.31 79 ARG A CA 1
ATOM 600 C C . ARG A 1 79 ? -5.814 -0.982 21.291 1.00 92.31 79 ARG A C 1
ATOM 602 O O . ARG A 1 79 ? -5.900 -1.114 22.507 1.00 92.31 79 ARG A O 1
ATOM 609 N N . VAL A 1 80 ? -6.839 -1.208 20.469 1.00 91.69 80 VAL A N 1
ATOM 610 C CA . VAL A 1 80 ? -8.200 -1.558 20.907 1.00 91.69 80 VAL A CA 1
ATOM 611 C C . VAL A 1 80 ? -8.257 -2.911 21.608 1.00 91.69 80 VAL A C 1
ATOM 613 O O . VAL A 1 80 ? -9.046 -3.065 22.536 1.00 91.69 80 VAL A O 1
ATOM 616 N N . SER A 1 81 ? -7.413 -3.879 21.230 1.00 82.19 81 SER A N 1
ATOM 617 C CA . SER A 1 81 ? -7.441 -5.228 21.820 1.00 82.19 81 SER A CA 1
ATOM 618 C C . SER A 1 81 ? -7.228 -5.256 23.338 1.00 82.19 81 SER A C 1
ATOM 620 O O . SER A 1 81 ? -7.568 -6.247 23.973 1.00 82.19 81 SER A O 1
ATOM 622 N N . ALA A 1 82 ? -6.670 -4.192 23.924 1.00 82.38 82 ALA A N 1
ATOM 623 C CA . ALA A 1 82 ? -6.515 -4.049 25.372 1.00 82.38 82 ALA A CA 1
ATOM 624 C C . ALA A 1 82 ? -7.759 -3.474 26.079 1.00 82.38 82 ALA A C 1
ATOM 626 O O . ALA A 1 82 ? -7.837 -3.517 27.304 1.00 82.38 82 ALA A O 1
ATOM 627 N N . SER A 1 83 ? -8.706 -2.899 25.332 1.00 85.88 83 SER A N 1
ATOM 628 C CA . SER A 1 83 ? -9.838 -2.124 25.861 1.00 85.88 83 SER A CA 1
ATOM 629 C C . SER A 1 83 ? -11.206 -2.737 25.573 1.00 85.88 83 SER A C 1
ATOM 631 O O . SER A 1 83 ? -12.198 -2.250 26.113 1.00 85.88 83 SER A O 1
ATOM 633 N N . ILE A 1 84 ? -11.282 -3.773 24.737 1.00 88.62 84 ILE A N 1
ATOM 634 C CA . ILE A 1 84 ? -12.528 -4.488 24.435 1.00 88.62 84 ILE A CA 1
ATOM 635 C C . ILE A 1 84 ? -12.525 -5.866 25.088 1.00 88.62 84 ILE A C 1
ATOM 637 O O . ILE A 1 84 ? -11.483 -6.517 25.177 1.00 88.62 84 ILE A O 1
ATOM 641 N N . ASP A 1 85 ? -13.696 -6.319 25.525 1.00 90.56 85 ASP A N 1
ATOM 642 C CA . ASP A 1 85 ? -13.861 -7.702 25.950 1.00 90.56 85 ASP A CA 1
ATOM 643 C C . ASP A 1 85 ? -13.958 -8.654 24.742 1.00 90.56 85 ASP A C 1
ATOM 645 O O . ASP A 1 85 ? -14.091 -8.250 23.579 1.00 90.56 85 ASP A O 1
ATOM 649 N N . SER A 1 86 ? -13.853 -9.955 25.015 1.00 89.25 86 SER A N 1
ATOM 650 C CA . SER A 1 86 ? -13.882 -10.983 23.974 1.00 89.25 86 SER A CA 1
ATOM 651 C C . SER A 1 86 ? -15.242 -11.108 23.281 1.00 89.25 86 SER A C 1
ATOM 653 O O . SER A 1 86 ? -15.282 -11.516 22.119 1.00 89.25 86 SER A O 1
ATOM 655 N N . ALA A 1 87 ? -16.344 -10.755 23.951 1.00 92.31 87 ALA A N 1
ATOM 656 C CA . ALA A 1 87 ? -17.689 -10.850 23.392 1.00 92.31 87 ALA A CA 1
ATOM 657 C C . ALA A 1 87 ? -17.926 -9.749 22.349 1.00 92.31 87 ALA A C 1
ATOM 659 O O . ALA A 1 87 ? -18.398 -10.031 21.245 1.00 92.31 87 ALA A O 1
ATOM 660 N N . ASP A 1 88 ? -17.518 -8.521 22.656 1.00 93.25 88 ASP A N 1
ATOM 661 C CA . ASP A 1 88 ? -17.563 -7.383 21.743 1.00 93.25 88 ASP A CA 1
ATOM 662 C C . ASP A 1 88 ? -16.627 -7.584 20.549 1.00 93.25 88 ASP A C 1
ATOM 664 O O . ASP A 1 88 ? -17.013 -7.327 19.404 1.00 93.25 88 ASP A O 1
ATOM 668 N N . GLY A 1 89 ? -15.431 -8.131 20.788 1.00 90.94 89 GLY A N 1
ATOM 669 C CA . GLY A 1 89 ? -14.510 -8.524 19.720 1.00 90.94 89 GLY A CA 1
ATOM 670 C C . GLY A 1 89 ? -15.097 -9.587 18.784 1.00 90.94 89 GLY A C 1
ATOM 671 O O . GLY A 1 89 ? -15.018 -9.447 17.561 1.00 90.94 89 GLY A O 1
ATOM 672 N N . ALA A 1 90 ? -15.737 -10.625 19.330 1.00 91.88 90 ALA A N 1
ATOM 673 C CA . ALA A 1 90 ? -16.382 -11.672 18.535 1.00 91.88 90 ALA A CA 1
ATOM 674 C C . ALA A 1 90 ? -17.581 -11.139 17.736 1.00 91.88 90 ALA A C 1
ATOM 676 O O . ALA A 1 90 ? -17.755 -11.483 16.564 1.00 91.88 90 ALA A O 1
ATOM 677 N N . ARG A 1 91 ? -18.386 -10.259 18.342 1.00 92.81 91 ARG A N 1
ATOM 678 C CA . ARG A 1 91 ? -19.517 -9.615 17.667 1.00 92.81 91 ARG A CA 1
ATOM 679 C C . ARG A 1 91 ? -19.053 -8.727 16.515 1.00 92.81 91 ARG A C 1
ATOM 681 O O . ARG A 1 91 ? -19.636 -8.781 15.434 1.00 92.81 91 ARG A O 1
ATOM 688 N N . TRP A 1 92 ? -17.978 -7.966 16.711 1.00 92.38 92 TRP A N 1
ATOM 689 C CA . TRP A 1 92 ? -17.355 -7.194 15.639 1.00 92.38 92 TRP A CA 1
ATOM 690 C C . TRP A 1 92 ? -16.871 -8.081 14.484 1.00 92.38 92 TRP A C 1
ATOM 692 O O . TRP A 1 92 ? -17.164 -7.802 13.320 1.00 92.38 92 TRP A O 1
ATOM 702 N N . ALA A 1 93 ? -16.179 -9.181 14.794 1.00 90.25 93 ALA A N 1
ATOM 703 C CA . ALA A 1 93 ? -15.706 -10.123 13.782 1.00 90.25 93 ALA A CA 1
ATOM 704 C C . ALA A 1 93 ? -16.860 -10.697 12.936 1.00 90.25 93 ALA A C 1
ATOM 706 O O . ALA A 1 93 ? -16.726 -10.807 11.717 1.00 90.25 93 ALA A O 1
ATOM 707 N N . ALA A 1 94 ? -18.017 -10.971 13.549 1.00 90.56 94 ALA A N 1
ATOM 708 C CA . ALA A 1 94 ? -19.208 -11.425 12.832 1.00 90.56 94 ALA A CA 1
ATOM 709 C C . ALA A 1 94 ? -19.733 -10.379 11.827 1.00 90.56 94 ALA A C 1
ATOM 711 O O . ALA A 1 94 ? -20.050 -10.733 10.689 1.00 90.56 94 ALA A O 1
ATOM 712 N N . PHE A 1 95 ? -19.763 -9.090 12.195 1.00 89.50 95 PHE A N 1
ATOM 713 C CA . PHE A 1 95 ? -20.124 -8.015 11.259 1.00 89.50 95 PHE A CA 1
ATOM 714 C C . PHE A 1 95 ? -19.139 -7.910 10.091 1.00 89.50 95 PHE A C 1
ATOM 716 O O . PHE A 1 95 ? -19.547 -7.723 8.941 1.00 89.50 95 PHE A O 1
ATOM 723 N N . VAL A 1 96 ? -17.842 -8.056 10.371 1.00 86.69 96 VAL A N 1
ATOM 724 C CA . VAL A 1 96 ? -16.798 -8.079 9.341 1.00 86.69 96 VAL A CA 1
ATOM 725 C C . VAL A 1 96 ? -17.002 -9.249 8.375 1.00 86.69 96 VAL A C 1
ATOM 727 O O . VAL A 1 96 ? -16.969 -9.045 7.159 1.00 86.69 96 VAL A O 1
ATOM 730 N N . ASP A 1 97 ? -17.256 -10.454 8.883 1.00 86.00 97 ASP A N 1
ATOM 731 C CA . ASP A 1 97 ? -17.494 -11.642 8.059 1.00 86.00 97 ASP A CA 1
ATOM 732 C C . ASP A 1 97 ? -18.760 -11.516 7.198 1.00 86.00 97 ASP A C 1
ATOM 734 O O . ASP A 1 97 ? -18.738 -11.850 6.006 1.00 86.00 97 ASP A O 1
ATOM 738 N N . GLU A 1 98 ? -19.848 -10.972 7.749 1.00 84.62 98 GLU A N 1
ATOM 739 C CA . GLU A 1 98 ? -21.071 -10.688 6.992 1.00 84.62 98 GLU A CA 1
ATOM 740 C C . GLU A 1 98 ? -20.812 -9.657 5.881 1.00 84.62 98 GLU A C 1
ATOM 742 O O . GLU A 1 98 ? -21.209 -9.858 4.725 1.00 84.62 98 GLU A O 1
ATOM 747 N N . GLY A 1 99 ? -20.089 -8.580 6.198 1.00 77.88 99 GLY A N 1
ATOM 748 C CA . GLY A 1 99 ? -19.713 -7.541 5.243 1.00 77.88 99 GLY A CA 1
ATOM 749 C C . GLY A 1 99 ? -18.826 -8.059 4.108 1.00 77.88 99 GLY A C 1
ATOM 750 O O . GLY A 1 99 ? -19.049 -7.735 2.935 1.00 77.88 99 GLY A O 1
ATOM 751 N N . LEU A 1 100 ? -17.852 -8.916 4.419 1.00 77.25 100 LEU A N 1
ATOM 752 C CA . LEU A 1 100 ? -17.002 -9.573 3.423 1.00 77.25 100 LEU A CA 1
ATOM 753 C C . LEU A 1 100 ? -17.810 -10.510 2.521 1.00 77.25 100 LEU A C 1
ATOM 755 O O . LEU A 1 100 ? -17.705 -10.423 1.295 1.00 77.25 100 LEU A O 1
ATOM 759 N N . THR A 1 101 ? -18.681 -11.328 3.112 1.00 77.62 101 THR A N 1
ATOM 760 C CA . THR A 1 101 ? -19.556 -12.256 2.380 1.00 77.62 101 THR A CA 1
ATOM 761 C C . THR A 1 101 ? -20.462 -11.514 1.397 1.00 77.62 101 THR A C 1
ATOM 763 O O . THR A 1 101 ? -20.592 -11.907 0.236 1.00 77.62 101 THR A O 1
ATOM 766 N N . ARG A 1 102 ? -21.066 -10.399 1.827 1.00 73.06 102 ARG A N 1
ATOM 767 C CA . ARG A 1 102 ? -21.981 -9.612 0.985 1.00 73.06 102 ARG A CA 1
ATOM 768 C C . ARG A 1 102 ? -21.277 -8.750 -0.049 1.00 73.06 102 ARG A C 1
ATOM 770 O O . ARG A 1 102 ? -21.818 -8.542 -1.133 1.00 73.06 102 ARG A O 1
ATOM 777 N N . SER A 1 103 ? -20.096 -8.227 0.270 1.00 67.94 103 SER A N 1
ATOM 778 C CA . SER A 1 103 ? -19.373 -7.349 -0.649 1.00 67.94 103 SER A CA 1
ATOM 779 C C . SER A 1 103 ? -18.739 -8.100 -1.819 1.00 67.94 103 SER A C 1
ATOM 781 O O . SER A 1 103 ? -18.513 -7.469 -2.851 1.00 67.94 103 SER A O 1
ATOM 783 N N . ARG A 1 104 ? -18.472 -9.413 -1.686 1.00 66.12 104 ARG A N 1
ATOM 784 C CA . ARG A 1 104 ? -17.705 -10.215 -2.663 1.00 66.12 104 ARG A CA 1
ATOM 785 C C . ARG A 1 104 ? -16.403 -9.515 -3.067 1.00 66.12 104 ARG A C 1
ATOM 787 O O . ARG A 1 104 ? -16.046 -9.457 -4.240 1.00 66.12 104 ARG A O 1
ATOM 794 N N . ARG A 1 105 ? -15.733 -8.891 -2.092 1.00 66.06 105 ARG A N 1
ATOM 795 C CA . ARG A 1 105 ? -14.458 -8.191 -2.284 1.00 66.06 105 ARG A CA 1
ATOM 796 C C . ARG A 1 105 ? -13.367 -8.919 -1.534 1.00 66.06 105 ARG A C 1
ATOM 798 O O . ARG A 1 105 ? -13.026 -8.595 -0.404 1.00 66.06 105 ARG A O 1
ATOM 805 N N . GLY A 1 106 ? -12.815 -9.891 -2.233 1.00 59.91 106 GLY A N 1
ATOM 806 C CA . GLY A 1 106 ? -11.653 -10.666 -1.848 1.00 59.91 106 GLY A CA 1
ATOM 807 C C . GLY A 1 106 ? -10.379 -9.845 -1.690 1.00 59.91 106 GLY A C 1
ATOM 808 O O . GLY A 1 106 ? -9.506 -10.124 -0.867 1.00 59.91 106 GLY A O 1
ATOM 809 N N . LEU A 1 107 ? -10.283 -8.785 -2.485 1.00 57.84 107 LEU A N 1
ATOM 810 C CA . LEU A 1 107 ? -9.185 -7.847 -2.420 1.00 57.84 107 LEU A CA 1
ATOM 811 C C . LEU A 1 107 ? -9.239 -7.099 -1.076 1.00 57.84 107 LEU A C 1
ATOM 813 O O . LEU A 1 107 ? -10.130 -6.276 -0.878 1.00 57.84 107 LEU A O 1
ATOM 817 N N . LEU A 1 108 ? -8.243 -7.327 -0.211 1.00 61.97 108 LEU A N 1
ATOM 818 C CA . LEU A 1 108 ? -8.129 -6.788 1.159 1.00 61.97 108 LEU A CA 1
ATOM 819 C C . LEU A 1 108 ? -8.918 -7.506 2.248 1.00 61.97 108 LEU A C 1
ATOM 821 O O . LEU A 1 108 ? -9.111 -6.927 3.316 1.00 61.97 108 LEU A O 1
ATOM 825 N N . VAL A 1 109 ? -9.326 -8.756 2.027 1.00 70.50 109 VAL A N 1
ATOM 826 C CA . VAL A 1 109 ? -9.930 -9.573 3.091 1.00 70.50 109 VAL A CA 1
ATOM 827 C C . VAL A 1 109 ? -9.095 -9.514 4.371 1.00 70.50 109 VAL A C 1
ATOM 829 O O . VAL A 1 109 ? -9.650 -9.221 5.423 1.00 70.50 109 VAL A O 1
ATOM 832 N N . ASP A 1 110 ? -7.773 -9.661 4.276 1.00 70.19 110 ASP A N 1
ATOM 833 C CA . ASP A 1 110 ? -6.880 -9.593 5.441 1.00 70.19 110 ASP A CA 1
ATOM 834 C C . ASP A 1 110 ? -6.932 -8.233 6.149 1.00 70.19 110 ASP A C 1
ATOM 836 O O . ASP A 1 110 ? -6.882 -8.165 7.373 1.00 70.19 110 ASP A O 1
ATOM 840 N N . GLU A 1 111 ? -7.090 -7.144 5.395 1.00 74.12 111 GLU A N 1
ATOM 841 C CA . GLU A 1 111 ? -7.112 -5.793 5.954 1.00 74.12 111 GLU A CA 1
ATOM 842 C C . GLU A 1 111 ? -8.420 -5.459 6.659 1.00 74.12 111 GLU A C 1
ATOM 844 O O . GLU A 1 111 ? -8.439 -4.709 7.634 1.00 74.12 111 GLU A O 1
ATOM 849 N N . VAL A 1 112 ? -9.526 -5.990 6.141 1.00 77.44 112 VAL A N 1
ATOM 850 C CA . VAL A 1 112 ? -10.843 -5.838 6.755 1.00 77.44 112 VAL A CA 1
ATOM 851 C C . VAL A 1 112 ? -10.959 -6.778 7.958 1.00 77.44 112 VAL A C 1
ATOM 853 O O . VAL A 1 112 ? -11.446 -6.358 9.004 1.00 77.44 112 VAL A O 1
ATOM 856 N N . ARG A 1 113 ? -10.442 -8.011 7.854 1.00 82.19 113 ARG A N 1
ATOM 857 C CA . ARG A 1 113 ? -10.377 -8.982 8.961 1.00 82.19 113 ARG A CA 1
ATOM 858 C C . ARG A 1 113 ? -9.517 -8.498 10.122 1.00 82.19 113 ARG A C 1
ATOM 860 O O . ARG A 1 113 ? -9.839 -8.805 11.260 1.00 82.19 113 ARG A O 1
ATOM 867 N N . SER A 1 114 ? -8.463 -7.726 9.858 1.00 82.25 114 SER A N 1
ATOM 868 C CA . SER A 1 114 ? -7.615 -7.143 10.904 1.00 82.25 114 SER A CA 1
ATOM 869 C C . SER A 1 114 ? -8.174 -5.850 11.518 1.00 82.25 114 SER A C 1
ATOM 871 O O . SER A 1 114 ? -7.438 -5.152 12.210 1.00 82.25 114 SER A O 1
ATOM 873 N N . SER A 1 115 ? -9.416 -5.462 11.211 1.00 88.06 115 SER A N 1
ATOM 874 C CA . SER A 1 115 ? -10.035 -4.252 11.769 1.00 88.06 115 SER A CA 1
ATOM 875 C C . SER A 1 115 ? -10.623 -4.491 13.162 1.00 88.06 115 SER A C 1
ATOM 877 O O . SER A 1 115 ? -10.934 -5.622 13.527 1.00 88.06 115 SER A O 1
ATOM 879 N N . ALA A 1 116 ? -10.824 -3.414 13.920 1.00 91.62 116 ALA A N 1
ATOM 880 C CA . ALA A 1 116 ? -11.489 -3.438 15.221 1.00 91.62 116 ALA A CA 1
ATOM 881 C C . ALA A 1 116 ? -12.713 -2.514 15.239 1.00 91.62 116 ALA A C 1
ATOM 883 O O . ALA A 1 116 ? -12.829 -1.618 14.397 1.00 91.62 116 ALA A O 1
ATOM 884 N N . ALA A 1 117 ? -13.600 -2.722 16.214 1.00 91.19 117 ALA A N 1
ATOM 885 C CA . ALA A 1 117 ? -14.766 -1.873 16.423 1.00 91.19 117 ALA A CA 1
ATOM 886 C C . ALA A 1 117 ? -14.345 -0.407 16.614 1.00 91.19 117 ALA A C 1
ATOM 888 O O . ALA A 1 117 ? -13.415 -0.115 17.361 1.00 91.19 117 ALA A O 1
ATOM 889 N N . GLY A 1 118 ? -15.018 0.493 15.901 1.00 90.38 118 GLY A N 1
ATOM 890 C CA . GLY A 1 118 ? -14.693 1.913 15.753 1.00 90.38 118 GLY A CA 1
ATOM 891 C C . GLY A 1 118 ? -14.071 2.239 14.388 1.00 90.38 118 GLY A C 1
ATOM 892 O O . GLY A 1 118 ? -13.952 3.409 14.023 1.00 90.38 118 GLY A O 1
ATOM 893 N N . ALA A 1 119 ? -13.687 1.231 13.599 1.00 90.69 119 ALA A N 1
ATOM 894 C CA . ALA A 1 119 ? -13.100 1.427 12.280 1.00 90.69 119 ALA A CA 1
ATOM 895 C C . ALA A 1 119 ? -14.056 2.080 11.267 1.00 90.69 119 ALA A C 1
ATOM 897 O O . ALA A 1 119 ? -13.577 2.814 10.395 1.00 90.69 119 ALA A O 1
ATOM 898 N N . LEU A 1 120 ? -15.371 1.829 11.330 1.00 88.50 120 LEU A N 1
ATOM 899 C CA . LEU A 1 120 ? -16.323 2.464 10.405 1.00 88.50 120 LEU A CA 1
ATOM 900 C C . LEU A 1 120 ? -16.479 3.946 10.726 1.00 88.50 120 LEU A C 1
ATOM 902 O O . LEU A 1 120 ? -16.367 4.772 9.818 1.00 88.50 120 LEU A O 1
ATOM 906 N N . GLN A 1 121 ? -16.655 4.283 12.002 1.00 90.38 121 GLN A N 1
ATOM 907 C CA . GLN A 1 121 ? -16.734 5.672 12.451 1.00 90.38 121 GLN A CA 1
ATOM 908 C C . GLN A 1 121 ? -15.448 6.458 12.173 1.00 90.38 121 GLN A C 1
ATOM 910 O O . GLN A 1 121 ? -15.529 7.576 11.669 1.00 90.38 121 GLN A O 1
ATOM 915 N N . LEU A 1 122 ? -14.263 5.870 12.386 1.00 93.31 122 LEU A N 1
ATOM 916 C CA . LEU A 1 122 ? -12.994 6.524 12.032 1.00 93.31 122 LEU A CA 1
ATOM 917 C C . LEU A 1 122 ? -12.906 6.828 10.532 1.00 93.31 122 LEU A C 1
ATOM 919 O O . LEU A 1 122 ? -12.511 7.924 10.134 1.00 93.31 122 LEU A O 1
ATOM 923 N N . ARG A 1 123 ? -13.304 5.876 9.678 1.00 89.25 123 ARG A N 1
ATOM 924 C CA . ARG A 1 123 ? -13.324 6.083 8.222 1.00 89.25 123 ARG A CA 1
ATOM 925 C C . ARG A 1 123 ? -14.255 7.222 7.824 1.00 89.25 123 ARG A C 1
ATOM 927 O O . ARG A 1 123 ? -13.857 8.054 7.008 1.00 89.25 123 ARG A O 1
ATOM 934 N N . ASP A 1 124 ? -15.457 7.264 8.392 1.00 87.88 124 ASP A N 1
ATOM 935 C CA . ASP A 1 124 ? -16.427 8.323 8.109 1.00 87.88 124 ASP A CA 1
ATOM 936 C C . ASP A 1 124 ? -15.927 9.690 8.597 1.00 87.88 124 ASP A C 1
ATOM 938 O O . ASP A 1 124 ? -15.935 10.657 7.836 1.00 87.88 124 ASP A O 1
ATOM 942 N N . ALA A 1 125 ? -15.352 9.746 9.802 1.00 90.88 125 ALA A N 1
ATOM 943 C CA . ALA A 1 125 ? -14.746 10.950 10.366 1.00 90.88 125 ALA A CA 1
ATOM 944 C C . ALA A 1 125 ? -13.606 11.518 9.507 1.00 90.88 125 ALA A C 1
ATOM 946 O O . ALA A 1 125 ? -13.427 12.733 9.418 1.00 90.88 125 ALA A O 1
ATOM 947 N N . TRP A 1 126 ? -12.835 10.657 8.845 1.00 91.81 126 TRP A N 1
ATOM 948 C CA . TRP A 1 126 ? -11.788 11.069 7.911 1.00 91.81 126 TRP A CA 1
ATOM 949 C C . TRP A 1 126 ? -12.306 11.404 6.506 1.00 91.81 126 TRP A C 1
ATOM 951 O O . TRP A 1 126 ? -11.510 11.697 5.611 1.00 91.81 126 TRP A O 1
ATOM 961 N N . GLY A 1 127 ? -13.620 11.329 6.277 1.00 85.38 127 GLY A N 1
ATOM 962 C CA . GLY A 1 127 ? -14.224 11.471 4.953 1.00 85.38 127 GLY A CA 1
ATOM 963 C C . GLY A 1 127 ? -13.754 10.391 3.976 1.00 85.38 127 GLY A C 1
ATOM 964 O O . GLY A 1 127 ? -13.826 10.568 2.757 1.00 85.38 127 GLY A O 1
ATOM 965 N N . PHE A 1 128 ? -13.229 9.275 4.489 1.00 80.25 128 PHE A N 1
ATOM 966 C CA . PHE A 1 128 ? -12.679 8.212 3.675 1.00 80.25 128 PHE A CA 1
ATOM 967 C C . PHE A 1 128 ? -13.744 7.163 3.395 1.00 80.25 128 PHE A C 1
ATOM 969 O O . PHE A 1 128 ? -14.069 6.308 4.219 1.00 80.25 128 PHE A O 1
ATOM 976 N N . ARG A 1 129 ? -14.230 7.169 2.157 1.00 67.94 129 ARG A N 1
ATOM 977 C CA . ARG A 1 129 ? -14.979 6.042 1.613 1.00 67.94 129 ARG A CA 1
ATOM 978 C C . ARG A 1 129 ? -14.018 5.203 0.783 1.00 67.94 129 ARG A C 1
ATOM 980 O O . ARG A 1 129 ? -13.380 5.760 -0.115 1.00 67.94 129 ARG A O 1
ATOM 987 N N . PRO A 1 130 ? -13.898 3.887 1.047 1.00 59.12 130 PRO A N 1
ATOM 988 C CA . PRO A 1 130 ? -13.124 3.013 0.183 1.00 59.12 130 PRO A CA 1
ATOM 989 C C . PRO A 1 130 ? -13.581 3.241 -1.248 1.00 59.12 130 PRO A C 1
ATOM 991 O O . PRO A 1 130 ? -14.788 3.281 -1.500 1.00 59.12 130 PRO A O 1
ATOM 994 N N . ALA A 1 131 ? -12.631 3.406 -2.165 1.00 51.88 131 ALA A N 1
ATOM 995 C CA . ALA A 1 131 ? -12.929 3.516 -3.577 1.00 51.88 131 ALA A CA 1
ATOM 996 C C . ALA A 1 131 ? -13.736 2.280 -3.987 1.00 51.88 131 ALA A C 1
ATOM 998 O O . ALA A 1 131 ? -13.188 1.196 -4.185 1.00 51.88 131 ALA A O 1
ATOM 999 N N . VAL A 1 132 ? -15.057 2.405 -4.064 1.00 47.66 132 VAL A N 1
ATOM 1000 C CA . VAL A 1 132 ? -15.858 1.477 -4.841 1.00 47.66 132 VAL A CA 1
ATOM 1001 C C . VAL A 1 132 ? -15.530 1.860 -6.271 1.00 47.66 132 VAL A C 1
ATOM 1003 O O . VAL A 1 132 ? -15.847 2.985 -6.660 1.00 47.66 132 VAL A O 1
ATOM 1006 N N . PRO A 1 133 ? -14.815 1.023 -7.040 1.00 43.75 133 PRO A N 1
ATOM 1007 C CA . PRO A 1 133 ? -14.559 1.373 -8.419 1.00 43.75 133 PRO A CA 1
ATOM 1008 C C . PRO A 1 133 ? -15.928 1.568 -9.079 1.00 43.75 133 PRO A C 1
ATOM 1010 O O . PRO A 1 133 ? -16.755 0.663 -9.063 1.00 43.75 133 PRO A O 1
ATOM 1013 N N . ASN A 1 134 ? -16.181 2.752 -9.644 1.00 35.62 134 ASN A N 1
ATOM 1014 C CA . ASN A 1 134 ? -17.381 2.998 -10.455 1.00 35.62 134 ASN A CA 1
ATOM 1015 C C . ASN A 1 134 ? -17.416 2.105 -11.713 1.00 35.62 134 ASN A C 1
ATOM 1017 O O . ASN A 1 134 ? -18.418 2.069 -12.418 1.00 35.62 134 ASN A O 1
ATOM 1021 N N . ARG A 1 135 ? -16.331 1.367 -11.995 1.00 40.81 135 ARG A N 1
ATOM 1022 C CA . ARG A 1 135 ? -16.352 0.200 -12.874 1.00 40.81 135 ARG A CA 1
ATOM 1023 C C . ARG A 1 135 ? -16.757 -1.024 -12.065 1.00 40.81 135 ARG A C 1
ATOM 1025 O O . ARG A 1 135 ? -16.024 -1.455 -11.177 1.00 40.81 135 ARG A O 1
ATOM 1032 N N . ALA A 1 136 ? -17.920 -1.570 -12.398 1.00 40.31 136 ALA A N 1
ATOM 1033 C CA . ALA A 1 136 ? -18.310 -2.896 -11.967 1.00 40.31 136 ALA A CA 1
ATOM 1034 C C . ALA A 1 136 ? -17.179 -3.864 -12.352 1.00 40.31 136 ALA A C 1
ATOM 1036 O O . ALA A 1 136 ? -16.862 -3.986 -13.528 1.00 40.31 136 ALA A O 1
ATOM 1037 N N . PHE A 1 137 ? -16.578 -4.499 -11.348 1.00 53.94 137 PHE A N 1
ATOM 1038 C CA . PHE A 1 137 ? -15.588 -5.565 -11.481 1.00 53.94 137 PHE A CA 1
ATOM 1039 C C . PHE A 1 137 ? -14.220 -5.137 -12.052 1.00 53.94 137 PHE A C 1
ATOM 1041 O O . PHE A 1 137 ? -14.066 -4.597 -13.143 1.00 53.94 137 PHE A O 1
ATOM 1048 N N . ILE A 1 138 ? -13.169 -5.428 -11.284 1.00 61.50 138 ILE A N 1
ATOM 1049 C CA . ILE A 1 138 ? -11.897 -5.813 -11.902 1.00 61.50 138 ILE A CA 1
ATOM 1050 C C . ILE A 1 138 ? -12.258 -7.041 -12.733 1.00 61.50 138 ILE A C 1
ATOM 1052 O O . ILE A 1 138 ? -12.810 -7.970 -12.144 1.00 61.50 138 ILE A O 1
ATOM 1056 N N . ASP A 1 139 ? -12.017 -7.034 -14.045 1.00 69.31 139 ASP A N 1
ATOM 1057 C CA . ASP A 1 139 ? -12.261 -8.206 -14.893 1.00 69.31 139 ASP A CA 1
ATOM 1058 C C . ASP A 1 139 ? -11.308 -9.325 -14.455 1.00 69.31 139 ASP A C 1
ATOM 1060 O O . ASP A 1 139 ? -10.141 -9.402 -14.839 1.00 69.31 139 ASP A O 1
ATOM 1064 N N . CYS A 1 140 ? -11.749 -10.081 -13.455 1.00 77.44 140 CYS A N 1
ATOM 1065 C CA . CYS A 1 140 ? -10.887 -10.915 -12.649 1.00 77.44 140 CYS A CA 1
ATOM 1066 C C . CYS A 1 140 ? -10.922 -12.332 -13.197 1.00 77.44 140 CYS A C 1
ATOM 1068 O O . CYS A 1 140 ? -11.659 -13.181 -12.705 1.00 77.44 140 CYS A O 1
ATOM 1070 N N . GLY A 1 141 ? -10.031 -12.633 -14.138 1.00 81.69 141 GLY A N 1
ATOM 1071 C CA . GLY A 1 141 ? -9.876 -14.000 -14.650 1.00 81.69 141 GLY A CA 1
ATOM 1072 C C . GLY A 1 141 ? -9.343 -15.018 -13.625 1.00 81.69 141 GLY A C 1
ATOM 1073 O O . GLY A 1 141 ? -9.217 -16.196 -13.945 1.00 81.69 141 GLY A O 1
ATOM 1074 N N . CYS A 1 142 ? -8.984 -14.592 -12.405 1.00 85.12 142 CYS A N 1
ATOM 1075 C CA . CYS A 1 142 ? -8.368 -15.454 -11.386 1.00 85.12 142 CYS A CA 1
ATOM 1076 C C . CYS A 1 142 ? -9.167 -15.619 -10.081 1.00 85.12 142 CYS A C 1
ATOM 1078 O O . CYS A 1 142 ? -8.698 -16.324 -9.189 1.00 85.12 142 CYS A O 1
ATOM 1080 N N . GLY A 1 143 ? -10.325 -14.963 -9.932 1.00 82.00 143 GLY A N 1
ATOM 1081 C CA . GLY A 1 143 ? -11.174 -15.032 -8.729 1.00 82.00 143 GLY A CA 1
ATOM 1082 C C . GLY A 1 143 ? -10.611 -14.370 -7.457 1.00 82.00 143 GLY A C 1
ATOM 1083 O O . GLY A 1 143 ? -11.311 -14.291 -6.444 1.00 82.00 143 GLY A O 1
ATOM 1084 N N . TYR A 1 144 ? -9.379 -13.848 -7.481 1.00 84.38 144 TYR A N 1
ATOM 1085 C CA . TYR A 1 144 ? -8.738 -13.216 -6.320 1.00 84.38 144 TYR A CA 1
ATOM 1086 C C . TYR A 1 144 ? -9.449 -11.934 -5.870 1.00 84.38 144 TYR A C 1
ATOM 1088 O O . TYR A 1 144 ? -9.659 -11.729 -4.677 1.00 84.38 144 TYR A O 1
ATOM 1096 N N . ALA A 1 145 ? -9.862 -11.081 -6.812 1.00 78.62 145 ALA A N 1
ATOM 1097 C CA . ALA A 1 145 ? -10.558 -9.839 -6.482 1.00 78.62 145 ALA A CA 1
ATOM 1098 C C . ALA A 1 145 ? -11.900 -10.088 -5.770 1.00 78.62 145 ALA A C 1
ATOM 1100 O O . ALA A 1 145 ? -12.330 -9.244 -4.983 1.00 78.62 145 ALA A O 1
ATOM 1101 N N . GLU A 1 146 ? -12.518 -11.246 -6.015 1.00 76.25 146 GLU A N 1
ATOM 1102 C CA . GLU A 1 146 ? -13.826 -11.627 -5.479 1.00 76.25 146 GLU A CA 1
ATOM 1103 C C . GLU A 1 146 ? -13.736 -12.416 -4.171 1.00 76.25 146 GLU A C 1
ATOM 1105 O O . GLU A 1 146 ? -14.446 -12.106 -3.218 1.00 76.25 146 GLU A O 1
ATOM 1110 N N . SER A 1 147 ? -12.842 -13.406 -4.105 1.00 76.12 147 SER A N 1
ATOM 1111 C CA . SER A 1 147 ? -12.745 -14.350 -2.978 1.00 76.12 147 SER A CA 1
ATOM 1112 C C . SER A 1 147 ? -11.572 -14.091 -2.030 1.00 76.12 147 SER A C 1
ATOM 1114 O O . SER A 1 147 ? -11.597 -14.525 -0.884 1.00 76.12 147 SER A O 1
ATOM 1116 N N . GLY A 1 148 ? -10.523 -13.412 -2.501 1.00 78.00 148 GLY A N 1
ATOM 1117 C CA . GLY A 1 148 ? -9.285 -13.176 -1.753 1.00 78.00 148 GLY A CA 1
ATOM 1118 C C . GLY A 1 148 ? -8.344 -14.375 -1.802 1.00 78.00 148 GLY A C 1
ATOM 1119 O O . GLY A 1 148 ? -7.212 -14.302 -1.331 1.00 78.00 148 GLY A O 1
ATOM 1120 N N . VAL A 1 149 ? -8.780 -15.464 -2.435 1.00 82.81 149 VAL A N 1
ATOM 1121 C CA . VAL A 1 149 ? -8.008 -16.686 -2.612 1.00 82.81 149 VAL A CA 1
ATOM 1122 C C . VAL A 1 149 ? -7.302 -16.634 -3.961 1.00 82.81 149 VAL A C 1
ATOM 1124 O O . VAL A 1 149 ? -7.908 -16.367 -4.998 1.00 82.81 149 VAL A O 1
ATOM 1127 N N . ILE A 1 150 ? -5.993 -16.884 -3.957 1.00 82.12 150 ILE A N 1
ATOM 1128 C CA . ILE A 1 150 ? -5.222 -17.027 -5.194 1.00 82.12 150 ILE A CA 1
ATOM 1129 C C . ILE A 1 150 ? -5.370 -18.470 -5.671 1.00 82.12 150 ILE A C 1
ATOM 1131 O O . ILE A 1 150 ? -4.935 -19.385 -4.978 1.00 82.12 150 ILE A O 1
ATOM 1135 N N . GLY A 1 151 ? -5.943 -18.664 -6.862 1.00 78.94 151 GLY A N 1
ATOM 1136 C CA . GLY A 1 151 ? -5.951 -19.959 -7.544 1.00 78.94 151 GLY A CA 1
ATOM 1137 C C . GLY A 1 151 ? -4.557 -20.336 -8.068 1.00 78.94 151 GLY A C 1
ATOM 1138 O O . GLY A 1 151 ? -3.622 -20.578 -7.310 1.00 78.94 151 GLY A O 1
ATOM 1139 N N . LYS A 1 152 ? -4.385 -20.371 -9.395 1.00 84.25 152 LYS A N 1
ATOM 1140 C CA . LYS A 1 152 ? -3.084 -20.690 -10.024 1.00 84.25 152 LYS A CA 1
ATOM 1141 C C . LYS A 1 152 ? -2.085 -19.520 -10.004 1.00 84.25 152 LYS A C 1
ATOM 1143 O O . LYS A 1 152 ? -0.878 -19.741 -10.030 1.00 84.25 152 LYS A O 1
ATOM 1148 N N . GLY A 1 153 ? -2.580 -18.286 -9.951 1.00 89.75 153 GLY A N 1
ATOM 1149 C CA . GLY A 1 153 ? -1.807 -17.044 -9.982 1.00 89.75 153 GLY A CA 1
ATOM 1150 C C . GLY A 1 153 ? -2.741 -15.837 -10.079 1.00 89.75 153 GLY A C 1
ATOM 1151 O O . GLY A 1 153 ? -3.950 -16.009 -10.226 1.00 89.75 153 GLY A O 1
ATOM 1152 N N . LEU A 1 154 ? -2.197 -14.625 -9.988 1.00 90.06 154 LEU A N 1
ATOM 1153 C CA . LEU A 1 154 ? -2.965 -13.397 -10.201 1.00 90.06 154 LEU A CA 1
ATOM 1154 C C . LEU A 1 154 ? -3.071 -13.104 -11.701 1.00 90.06 154 LEU A C 1
ATOM 1156 O O . LEU A 1 154 ? -2.047 -13.049 -12.384 1.00 90.06 154 LEU A O 1
ATOM 1160 N N . CYS A 1 155 ? -4.290 -12.871 -12.196 1.00 89.56 155 CYS A N 1
ATOM 1161 C CA . CYS A 1 155 ? -4.505 -12.340 -13.545 1.00 89.56 155 CYS A CA 1
ATOM 1162 C C . CYS A 1 155 ? -3.821 -10.973 -13.717 1.00 89.56 155 CYS A C 1
ATOM 1164 O O . CYS A 1 155 ? -3.401 -10.357 -12.731 1.00 89.56 155 CYS A O 1
ATOM 1166 N N . ILE A 1 156 ? -3.712 -10.498 -14.959 1.00 87.81 156 ILE A N 1
ATOM 1167 C CA . ILE A 1 156 ? -2.992 -9.261 -15.287 1.00 87.81 156 ILE A CA 1
ATOM 1168 C C . ILE A 1 156 ? -3.545 -8.089 -14.465 1.00 87.81 156 ILE A C 1
ATOM 1170 O O . ILE A 1 156 ? -2.792 -7.397 -13.781 1.00 87.81 156 ILE A O 1
ATOM 1174 N N . GLU A 1 157 ? -4.864 -7.953 -14.420 1.00 86.75 157 GLU A N 1
ATOM 1175 C CA . GLU A 1 157 ? -5.599 -6.889 -13.740 1.00 86.75 157 GLU A CA 1
ATOM 1176 C C . GLU A 1 157 ? -5.354 -6.914 -12.224 1.00 86.75 157 GLU A C 1
ATOM 1178 O O . GLU A 1 157 ? -5.084 -5.884 -11.601 1.00 86.75 157 GLU A O 1
ATOM 1183 N N . CYS A 1 158 ? -5.390 -8.105 -11.614 1.00 87.31 158 CYS A N 1
ATOM 1184 C CA . CYS A 1 158 ? -5.088 -8.270 -10.192 1.00 87.31 158 CYS A CA 1
ATOM 1185 C C . CYS A 1 158 ? -3.606 -8.014 -9.892 1.00 87.31 158 CYS A C 1
ATOM 1187 O O . CYS A 1 158 ? -3.290 -7.415 -8.865 1.00 87.31 158 CYS A O 1
ATOM 1189 N N . GLY A 1 159 ? -2.702 -8.423 -10.785 1.00 90.31 159 GLY A N 1
ATOM 1190 C CA . GLY A 1 159 ? -1.272 -8.150 -10.673 1.00 90.31 159 GLY A CA 1
ATOM 1191 C C . GLY A 1 159 ? -0.974 -6.650 -10.691 1.00 90.31 159 GLY A C 1
ATOM 1192 O O . GLY A 1 159 ? -0.285 -6.150 -9.804 1.00 90.31 159 GLY A O 1
ATOM 1193 N N . GLU A 1 160 ? -1.550 -5.905 -11.635 1.00 89.56 160 GLU A N 1
ATOM 1194 C CA . GLU A 1 160 ? -1.383 -4.448 -11.722 1.00 89.56 160 GLU A CA 1
ATOM 1195 C C . GLU A 1 160 ? -1.931 -3.726 -10.491 1.00 89.56 160 GLU A C 1
ATOM 1197 O O . GLU A 1 160 ? -1.292 -2.825 -9.940 1.00 89.56 160 GLU A O 1
ATOM 1202 N N . LEU A 1 161 ? -3.098 -4.158 -10.013 1.00 87.75 161 LEU A N 1
ATOM 1203 C CA . LEU A 1 161 ? -3.719 -3.613 -8.816 1.00 87.75 161 LEU A CA 1
ATOM 1204 C C . LEU A 1 161 ? -2.882 -3.855 -7.555 1.00 87.75 161 LEU A C 1
ATOM 1206 O O . LEU A 1 161 ? -2.699 -2.935 -6.751 1.00 87.75 161 LEU A O 1
ATOM 1210 N N . VAL A 1 162 ? -2.347 -5.066 -7.388 1.00 90.88 162 VAL A N 1
ATOM 1211 C CA . VAL A 1 162 ? -1.441 -5.392 -6.281 1.00 90.88 162 VAL A CA 1
ATOM 1212 C C . VAL A 1 162 ? -0.175 -4.543 -6.364 1.00 90.88 162 VAL A C 1
ATOM 1214 O O . VAL A 1 162 ? 0.214 -3.964 -5.353 1.00 90.88 162 VAL A O 1
ATOM 1217 N N . VAL A 1 163 ? 0.428 -4.374 -7.546 1.00 93.06 163 VAL A N 1
ATOM 1218 C CA . VAL A 1 163 ? 1.623 -3.526 -7.707 1.00 93.06 163 VAL A CA 1
ATOM 1219 C C . VAL A 1 163 ? 1.314 -2.057 -7.403 1.00 93.06 163 VAL A C 1
ATOM 1221 O O . VAL A 1 163 ? 2.121 -1.394 -6.751 1.00 93.06 163 VAL A O 1
ATOM 1224 N N . ARG A 1 164 ? 0.139 -1.537 -7.789 1.00 91.81 164 ARG A N 1
ATOM 1225 C CA . ARG A 1 164 ? -0.303 -0.179 -7.417 1.00 91.81 164 ARG A CA 1
ATOM 1226 C C . ARG A 1 164 ? -0.366 -0.006 -5.901 1.00 91.81 164 ARG A C 1
ATOM 1228 O O . ARG A 1 164 ? 0.097 1.001 -5.372 1.00 91.81 164 ARG A O 1
ATOM 1235 N N . ARG A 1 165 ? -0.921 -0.987 -5.192 1.00 91.12 165 ARG A N 1
ATOM 1236 C CA . ARG A 1 165 ? -1.017 -0.958 -3.725 1.00 91.12 165 ARG A CA 1
ATOM 1237 C C . ARG A 1 165 ? 0.323 -1.135 -3.046 1.00 91.12 165 ARG A C 1
ATOM 1239 O O . ARG A 1 165 ? 0.605 -0.440 -2.077 1.00 91.12 165 ARG A O 1
ATOM 1246 N N . TRP A 1 166 ? 1.160 -2.013 -3.583 1.00 93.94 166 TRP A N 1
ATOM 1247 C CA . TRP A 1 166 ? 2.525 -2.185 -3.117 1.00 93.94 166 TRP A CA 1
ATOM 1248 C C . TRP A 1 166 ? 3.321 -0.888 -3.254 1.00 93.94 166 TRP A C 1
ATOM 1250 O O . TRP A 1 166 ? 3.997 -0.473 -2.321 1.00 93.94 166 TRP A O 1
ATOM 1260 N N . SER A 1 167 ? 3.159 -0.206 -4.387 1.00 94.69 167 SER A N 1
ATOM 1261 C CA . SER A 1 167 ? 3.747 1.105 -4.658 1.00 94.69 167 SER A CA 1
ATOM 1262 C C . SER A 1 167 ? 3.258 2.176 -3.688 1.00 94.69 167 SER A C 1
ATOM 1264 O O . SER A 1 167 ? 4.044 3.004 -3.241 1.00 94.69 167 SER A O 1
ATOM 1266 N N . ALA A 1 168 ? 1.968 2.167 -3.351 1.00 93.06 168 ALA A N 1
ATOM 1267 C CA . ALA A 1 168 ? 1.390 3.129 -2.420 1.00 93.06 168 ALA A CA 1
ATOM 1268 C C . ALA A 1 168 ? 1.905 2.922 -0.996 1.00 93.06 168 ALA A C 1
ATOM 1270 O O . ALA A 1 168 ? 2.338 3.882 -0.364 1.00 93.06 168 ALA A O 1
ATOM 1271 N N . GLU A 1 169 ? 1.928 1.670 -0.535 1.00 93.94 169 GLU A N 1
ATOM 1272 C CA . GLU A 1 169 ? 2.528 1.320 0.750 1.00 93.94 169 GLU A CA 1
ATOM 1273 C C . GLU A 1 169 ? 4.018 1.678 0.761 1.00 93.94 169 GLU A C 1
ATOM 1275 O O . GLU A 1 169 ? 4.489 2.301 1.700 1.00 93.94 169 GLU A O 1
ATOM 1280 N N . GLU A 1 170 ? 4.770 1.375 -0.300 1.00 95.25 170 GLU A N 1
ATOM 1281 C CA . GLU A 1 170 ? 6.186 1.744 -0.393 1.00 95.25 170 GLU A CA 1
ATOM 1282 C C . GLU A 1 170 ? 6.408 3.260 -0.297 1.00 95.25 170 GLU A C 1
ATOM 1284 O O . GLU A 1 170 ? 7.288 3.693 0.440 1.00 95.25 170 GLU A O 1
ATOM 1289 N N . LEU A 1 171 ? 5.603 4.074 -0.985 1.00 93.62 171 LEU A N 1
ATOM 1290 C CA . LEU A 1 171 ? 5.687 5.535 -0.897 1.00 93.62 171 LEU A CA 1
ATOM 1291 C C . LEU A 1 171 ? 5.340 6.060 0.498 1.00 93.62 171 LEU A C 1
ATOM 1293 O O . LEU A 1 171 ? 5.999 6.986 0.972 1.00 93.62 171 LEU A O 1
ATOM 1297 N N . ARG A 1 172 ? 4.343 5.460 1.157 1.00 92.75 172 ARG A N 1
ATOM 1298 C CA . ARG A 1 172 ? 3.994 5.758 2.549 1.00 92.75 172 ARG A CA 1
ATOM 1299 C C . ARG A 1 172 ? 5.171 5.463 3.477 1.00 92.75 172 ARG A C 1
ATOM 1301 O O . ARG A 1 172 ? 5.579 6.328 4.243 1.00 92.75 172 ARG A O 1
ATOM 1308 N N . LEU A 1 173 ? 5.778 4.280 3.346 1.00 93.38 173 LEU A N 1
ATOM 1309 C CA . LEU A 1 173 ? 6.948 3.888 4.135 1.00 93.38 173 LEU A CA 1
ATOM 1310 C C . LEU A 1 173 ? 8.148 4.807 3.888 1.00 93.38 173 LEU A C 1
ATOM 1312 O O . LEU A 1 173 ? 8.811 5.233 4.827 1.00 93.38 173 LEU A O 1
ATOM 1316 N N . LEU A 1 174 ? 8.409 5.154 2.629 1.00 92.88 174 LEU A N 1
ATOM 1317 C CA . LEU A 1 174 ? 9.495 6.057 2.257 1.00 92.88 174 LEU A CA 1
ATOM 1318 C C . LEU A 1 174 ? 9.277 7.488 2.771 1.00 92.88 174 LEU A C 1
ATOM 1320 O O . LEU A 1 174 ? 10.253 8.184 3.040 1.00 92.88 174 LEU A O 1
ATOM 1324 N N . ALA A 1 175 ? 8.032 7.940 2.940 1.00 91.50 175 ALA A N 1
ATOM 1325 C CA . ALA A 1 175 ? 7.748 9.257 3.511 1.00 91.50 175 ALA A CA 1
ATOM 1326 C C . ALA A 1 175 ? 8.225 9.391 4.968 1.00 91.50 175 ALA A C 1
ATOM 1328 O O . ALA A 1 175 ? 8.576 10.494 5.379 1.00 91.50 175 ALA A O 1
ATOM 1329 N N . MET A 1 176 ? 8.309 8.282 5.708 1.00 90.25 176 MET A N 1
ATOM 1330 C CA . MET A 1 176 ? 8.836 8.254 7.078 1.00 90.25 176 MET A CA 1
ATOM 1331 C C . MET A 1 176 ? 10.366 8.355 7.138 1.00 90.25 176 MET A C 1
ATOM 1333 O O . MET A 1 176 ? 10.926 8.636 8.192 1.00 90.25 176 MET A O 1
ATOM 1337 N N . VAL A 1 177 ? 11.054 8.147 6.009 1.00 91.88 177 VAL A N 1
ATOM 1338 C CA . VAL A 1 177 ? 12.523 8.144 5.917 1.00 91.88 177 VAL A CA 1
ATOM 1339 C C . VAL A 1 177 ? 13.012 9.015 4.747 1.00 91.88 177 VAL A C 1
ATOM 1341 O O . VAL A 1 177 ? 13.568 8.492 3.775 1.00 91.88 177 VAL A O 1
ATOM 1344 N N . PRO A 1 178 ? 12.832 10.354 4.800 1.00 90.12 178 PRO A N 1
ATOM 1345 C CA . PRO A 1 178 ? 13.040 11.240 3.648 1.00 90.12 178 PRO A CA 1
ATOM 1346 C C . PRO A 1 178 ? 14.432 11.152 3.006 1.00 90.12 178 PRO A C 1
ATOM 1348 O O . PRO A 1 178 ? 14.549 11.177 1.781 1.00 90.12 178 PRO A O 1
ATOM 1351 N N . GLU A 1 179 ? 15.487 10.986 3.810 1.00 90.44 179 GLU A N 1
ATOM 1352 C CA . GLU A 1 179 ? 16.856 10.817 3.301 1.00 90.44 179 GLU A CA 1
ATOM 1353 C C . GLU A 1 179 ? 16.994 9.531 2.468 1.00 90.44 179 GLU A C 1
ATOM 1355 O O . GLU A 1 179 ? 17.533 9.540 1.359 1.00 90.44 179 GLU A O 1
ATOM 1360 N N . TYR A 1 180 ? 16.456 8.414 2.968 1.00 93.69 180 TYR A N 1
ATOM 1361 C CA . TYR A 1 180 ? 16.471 7.140 2.250 1.00 93.69 180 TYR A CA 1
ATOM 1362 C C . TYR A 1 180 ? 15.611 7.218 0.982 1.00 93.69 180 TYR A C 1
ATOM 1364 O O . TYR A 1 180 ? 15.998 6.707 -0.072 1.00 93.69 180 TYR A O 1
ATOM 1372 N N . ARG A 1 181 ? 14.468 7.910 1.065 1.00 93.44 181 ARG A N 1
ATOM 1373 C CA . ARG A 1 181 ? 13.560 8.152 -0.056 1.00 93.44 181 ARG A CA 1
ATOM 1374 C C . ARG A 1 181 ? 14.237 8.845 -1.227 1.00 93.44 181 ARG A C 1
ATOM 1376 O O . ARG A 1 181 ? 14.141 8.317 -2.330 1.00 93.44 181 ARG A O 1
ATOM 1383 N N . GLY A 1 182 ? 14.945 9.954 -1.003 1.00 93.19 182 GLY A N 1
ATOM 1384 C CA . GLY A 1 182 ? 15.629 10.674 -2.086 1.00 93.19 182 GLY A CA 1
ATOM 1385 C C . GLY A 1 182 ? 16.557 9.758 -2.892 1.00 93.19 182 GLY A C 1
ATOM 1386 O O . GLY A 1 182 ? 16.488 9.706 -4.118 1.00 93.19 182 GLY A O 1
ATOM 1387 N N . ARG A 1 183 ? 17.328 8.911 -2.199 1.00 95.94 183 ARG A N 1
ATOM 1388 C CA . ARG A 1 183 ? 18.260 7.963 -2.834 1.00 95.94 183 ARG A CA 1
ATOM 1389 C C . ARG A 1 183 ? 17.552 6.830 -3.581 1.00 95.94 183 ARG A C 1
ATOM 1391 O O . ARG A 1 183 ? 18.047 6.369 -4.609 1.00 95.94 183 ARG A O 1
ATOM 1398 N N . VAL A 1 184 ? 16.409 6.356 -3.082 1.00 96.25 184 VAL A N 1
ATOM 1399 C CA . VAL A 1 184 ? 15.573 5.386 -3.812 1.00 96.25 184 VAL A CA 1
ATOM 1400 C C . VAL A 1 184 ? 15.020 6.013 -5.090 1.00 96.25 184 VAL A C 1
ATOM 1402 O O . VAL A 1 184 ? 15.089 5.388 -6.149 1.00 96.25 184 VAL A O 1
ATOM 1405 N N . GLU A 1 185 ? 14.504 7.240 -5.004 1.00 95.25 185 GLU A N 1
ATOM 1406 C CA . GLU A 1 185 ? 13.957 7.968 -6.150 1.00 95.25 185 GLU A CA 1
ATOM 1407 C C . GLU A 1 185 ? 15.023 8.182 -7.235 1.00 95.25 185 GLU A C 1
ATOM 1409 O O . GLU A 1 185 ? 14.773 7.846 -8.392 1.00 95.25 185 GLU A O 1
ATOM 1414 N N . GLU A 1 186 ? 16.234 8.617 -6.872 1.00 95.38 186 GLU A N 1
ATOM 1415 C CA . GLU A 1 186 ? 17.372 8.755 -7.797 1.00 95.38 186 GLU A CA 1
ATOM 1416 C C . GLU A 1 186 ? 17.685 7.450 -8.545 1.00 95.38 186 GLU A C 1
ATOM 1418 O O . GLU A 1 186 ? 17.814 7.438 -9.773 1.00 95.38 186 GLU A O 1
ATOM 1423 N N . ILE A 1 187 ? 17.771 6.327 -7.820 1.00 97.38 187 ILE A N 1
ATOM 1424 C CA . ILE A 1 187 ? 18.052 5.013 -8.416 1.00 97.38 187 ILE A CA 1
ATOM 1425 C C . ILE A 1 187 ? 16.958 4.620 -9.412 1.00 97.38 187 ILE A C 1
ATOM 1427 O O . ILE A 1 187 ? 17.256 4.054 -10.471 1.00 97.38 187 ILE A O 1
ATOM 1431 N N . LEU A 1 188 ? 15.694 4.874 -9.078 1.00 96.44 188 LEU A N 1
ATOM 1432 C CA . LEU A 1 188 ? 14.570 4.509 -9.931 1.00 96.44 188 LEU A CA 1
ATOM 1433 C C . LEU A 1 188 ? 14.463 5.410 -11.161 1.00 96.44 188 LEU A C 1
ATOM 1435 O O . LEU A 1 188 ? 14.207 4.886 -12.240 1.00 96.44 188 LEU A O 1
ATOM 1439 N N . VAL A 1 189 ? 14.733 6.711 -11.036 1.00 95.38 189 VAL A N 1
ATOM 1440 C CA . VAL A 1 189 ? 14.788 7.646 -12.173 1.00 95.38 189 VAL A CA 1
ATOM 1441 C C . VAL A 1 189 ? 15.907 7.261 -13.148 1.00 95.38 189 VAL A C 1
ATOM 1443 O O . VAL A 1 189 ? 15.662 7.141 -14.347 1.00 95.38 189 VAL A O 1
ATOM 1446 N N . ASP A 1 190 ? 17.114 6.972 -12.652 1.00 96.25 190 ASP A N 1
ATOM 1447 C CA . ASP A 1 190 ? 18.227 6.477 -13.482 1.00 96.25 190 ASP A CA 1
ATOM 1448 C C . ASP A 1 190 ? 17.883 5.134 -14.156 1.00 96.25 190 ASP A C 1
ATOM 1450 O O . ASP A 1 190 ? 18.218 4.885 -15.318 1.00 96.25 190 ASP A O 1
ATOM 1454 N N . THR A 1 191 ? 17.169 4.254 -13.448 1.00 96.44 191 THR A N 1
ATOM 1455 C CA . THR A 1 191 ? 16.714 2.972 -14.005 1.00 96.44 191 THR A CA 1
ATOM 1456 C C . THR A 1 191 ? 15.659 3.169 -15.094 1.00 96.44 191 THR A C 1
ATOM 1458 O O . THR A 1 191 ? 15.761 2.535 -16.146 1.00 96.44 191 THR A O 1
ATOM 1461 N N . GLU A 1 192 ? 14.688 4.056 -14.874 1.00 94.88 192 GLU A N 1
ATOM 1462 C CA . GLU A 1 192 ? 13.648 4.415 -15.840 1.00 94.88 192 GLU A CA 1
ATOM 1463 C C . GLU A 1 192 ? 14.263 4.983 -17.122 1.00 94.88 192 GLU A C 1
ATOM 1465 O O . GLU A 1 192 ? 13.981 4.479 -18.208 1.00 94.88 192 GLU A O 1
ATOM 1470 N N . ALA A 1 193 ? 15.172 5.955 -17.006 1.00 94.25 193 ALA A N 1
ATOM 1471 C CA . ALA A 1 193 ? 15.844 6.565 -18.153 1.00 94.25 193 ALA A CA 1
ATOM 1472 C C . ALA A 1 193 ? 16.619 5.531 -18.991 1.00 94.25 193 ALA A C 1
ATOM 1474 O O . ALA A 1 193 ? 16.547 5.522 -20.222 1.00 94.25 193 ALA A O 1
ATOM 1475 N N . ARG A 1 194 ? 17.329 4.603 -18.335 1.00 94.75 194 ARG A N 1
ATOM 1476 C CA . ARG A 1 194 ? 18.042 3.511 -19.023 1.00 94.75 194 ARG A CA 1
ATOM 1477 C C . ARG A 1 194 ? 17.103 2.519 -19.693 1.00 94.75 194 ARG A C 1
ATOM 1479 O O . ARG A 1 194 ? 17.452 1.998 -20.750 1.00 94.75 194 ARG A O 1
ATOM 1486 N N . GLN A 1 195 ? 15.968 2.222 -19.065 1.00 93.56 195 GLN A N 1
ATOM 1487 C CA . GLN A 1 195 ? 14.945 1.360 -19.643 1.00 93.56 195 GLN A CA 1
ATOM 1488 C C . GLN A 1 195 ? 14.352 2.007 -20.898 1.00 93.56 195 GLN A C 1
ATOM 1490 O O . GLN A 1 195 ? 14.346 1.369 -21.942 1.00 93.56 195 GLN A O 1
ATOM 1495 N N . GLN A 1 196 ? 13.947 3.277 -20.825 1.00 92.00 196 GLN A N 1
ATOM 1496 C CA . GLN A 1 196 ? 13.385 4.015 -21.961 1.00 92.00 196 GLN A CA 1
ATOM 1497 C C . GLN A 1 196 ? 14.366 4.108 -23.131 1.00 92.00 196 GLN A C 1
ATOM 1499 O O . GLN A 1 196 ? 14.010 3.812 -24.269 1.00 92.00 196 GLN A O 1
ATOM 1504 N N . LYS A 1 197 ? 15.645 4.391 -22.851 1.00 92.81 197 LYS A N 1
ATOM 1505 C CA . LYS A 1 197 ? 16.689 4.357 -23.883 1.00 92.81 197 LYS A CA 1
ATOM 1506 C C . LYS A 1 197 ? 16.802 2.985 -24.557 1.00 92.81 197 LYS A C 1
ATOM 1508 O O . LYS A 1 197 ? 17.076 2.929 -25.746 1.00 92.81 197 LYS A O 1
ATOM 1513 N N . GLN A 1 198 ? 16.636 1.895 -23.807 1.00 93.06 198 GLN A N 1
ATOM 1514 C CA . GLN A 1 198 ? 16.738 0.536 -24.342 1.00 93.06 198 GLN A CA 1
ATOM 1515 C C . GLN A 1 198 ? 15.508 0.132 -25.163 1.00 93.06 198 GLN A C 1
ATOM 1517 O O . GLN A 1 198 ? 15.671 -0.572 -26.151 1.00 93.06 198 GLN A O 1
ATOM 1522 N N . ILE A 1 199 ? 14.309 0.575 -24.772 1.00 89.38 199 ILE A N 1
ATOM 1523 C CA . ILE A 1 199 ? 13.065 0.316 -25.515 1.00 89.38 199 ILE A CA 1
ATOM 1524 C C . ILE A 1 199 ? 13.145 0.918 -26.925 1.00 89.38 199 ILE A C 1
ATOM 1526 O O . ILE A 1 199 ? 12.742 0.277 -27.887 1.00 89.38 199 ILE A O 1
ATOM 1530 N N . GLY A 1 200 ? 13.754 2.100 -27.074 1.00 85.19 200 GLY A N 1
ATOM 1531 C CA . GLY A 1 200 ? 13.960 2.740 -28.380 1.00 85.19 200 GLY A CA 1
ATOM 1532 C C . GLY A 1 200 ? 15.004 2.075 -29.293 1.00 85.19 200 GLY A C 1
ATOM 1533 O O . GLY A 1 200 ? 15.280 2.601 -30.368 1.00 85.19 200 GLY A O 1
ATOM 1534 N N . VAL A 1 201 ? 15.622 0.960 -28.886 1.00 89.38 201 VAL A N 1
ATOM 1535 C CA . VAL A 1 201 ? 16.635 0.241 -29.673 1.00 89.38 201 VAL A CA 1
ATOM 1536 C C . VAL A 1 201 ? 16.034 -1.048 -30.225 1.00 89.38 201 VAL A C 1
ATOM 1538 O O . VAL A 1 201 ? 15.528 -1.875 -29.470 1.00 89.38 201 VAL A O 1
ATOM 1541 N N . ARG A 1 202 ? 16.151 -1.263 -31.542 1.00 85.81 202 ARG A N 1
ATOM 1542 C CA . ARG A 1 202 ? 15.751 -2.525 -32.179 1.00 85.81 202 ARG A CA 1
ATOM 1543 C C . ARG A 1 202 ? 16.578 -3.678 -31.602 1.00 85.81 202 ARG A C 1
ATOM 1545 O O . ARG A 1 202 ? 17.803 -3.654 -31.676 1.00 85.81 202 ARG A O 1
ATOM 1552 N N . SER A 1 203 ? 15.902 -4.676 -31.043 1.00 88.75 203 SER A N 1
ATOM 1553 C CA . SER A 1 203 ? 16.514 -5.839 -30.397 1.00 88.75 203 SER A CA 1
ATOM 1554 C C . SER A 1 203 ? 15.732 -7.106 -30.728 1.00 88.75 203 SER A C 1
ATOM 1556 O O . SER A 1 203 ? 14.511 -7.063 -30.871 1.00 88.75 203 SER A O 1
ATOM 1558 N N . GLU A 1 204 ? 16.435 -8.232 -30.820 1.00 88.31 204 GLU A N 1
ATOM 1559 C CA . GLU A 1 204 ? 15.833 -9.567 -30.929 1.00 88.31 204 GLU A CA 1
ATOM 1560 C C . GLU A 1 204 ? 15.244 -10.039 -29.588 1.00 88.31 204 GLU A C 1
ATOM 1562 O O . GLU A 1 204 ? 14.361 -10.894 -29.556 1.00 88.31 204 GLU A O 1
ATOM 1567 N N . THR A 1 205 ? 15.690 -9.455 -28.468 1.00 88.06 205 THR A N 1
ATOM 1568 C CA . THR A 1 205 ? 15.272 -9.827 -27.107 1.00 88.06 205 THR A CA 1
ATOM 1569 C C . THR A 1 205 ? 14.901 -8.606 -26.247 1.00 88.06 205 THR A C 1
ATOM 1571 O O . THR A 1 205 ? 15.473 -8.408 -25.166 1.00 88.06 205 THR A O 1
ATOM 1574 N N . PRO A 1 206 ? 13.919 -7.782 -26.664 1.00 86.94 206 PRO A N 1
ATOM 1575 C CA . PRO A 1 206 ? 13.626 -6.490 -26.032 1.00 86.94 206 PRO A CA 1
ATOM 1576 C C . PRO A 1 206 ? 13.267 -6.609 -24.542 1.00 86.94 206 PRO A C 1
ATOM 1578 O O . PRO A 1 206 ? 13.755 -5.835 -23.714 1.00 86.94 206 PRO A O 1
ATOM 1581 N N . PHE A 1 207 ? 12.494 -7.632 -24.160 1.00 86.31 207 PHE A N 1
ATOM 1582 C CA . PHE A 1 207 ? 12.141 -7.886 -22.758 1.00 86.31 207 PHE A CA 1
ATOM 1583 C C . PHE A 1 207 ? 13.362 -8.185 -21.878 1.00 86.31 207 PHE A C 1
ATOM 1585 O O . PHE A 1 207 ? 13.457 -7.679 -20.756 1.00 86.31 207 PHE A O 1
ATOM 1592 N N . ALA A 1 208 ? 14.310 -8.990 -22.370 1.00 87.88 208 ALA A N 1
ATOM 1593 C CA . ALA A 1 208 ? 15.508 -9.363 -21.619 1.00 87.88 208 ALA A CA 1
ATOM 1594 C C . ALA A 1 208 ? 16.445 -8.161 -21.426 1.00 87.88 208 ALA A C 1
ATOM 1596 O O . ALA A 1 208 ? 16.955 -7.930 -20.322 1.00 87.88 208 ALA A O 1
ATOM 1597 N N . ASP A 1 209 ? 16.606 -7.342 -22.465 1.00 90.38 209 ASP A N 1
ATOM 1598 C CA . ASP A 1 209 ? 17.451 -6.152 -22.420 1.00 90.38 209 ASP A CA 1
ATOM 1599 C C . ASP A 1 209 ? 16.935 -5.125 -21.417 1.00 90.38 209 ASP A C 1
ATOM 1601 O O . ASP A 1 209 ? 17.695 -4.590 -20.601 1.00 90.38 209 ASP A O 1
ATOM 1605 N N . VAL A 1 210 ? 15.627 -4.887 -21.425 1.00 91.69 210 VAL A N 1
ATOM 1606 C CA . VAL A 1 210 ? 14.950 -3.994 -20.486 1.00 91.69 210 VAL A CA 1
ATOM 1607 C C . VAL A 1 210 ? 14.992 -4.562 -19.059 1.00 91.69 210 VAL A C 1
ATOM 1609 O O . VAL A 1 210 ? 15.337 -3.842 -18.111 1.00 91.69 210 VAL A O 1
AT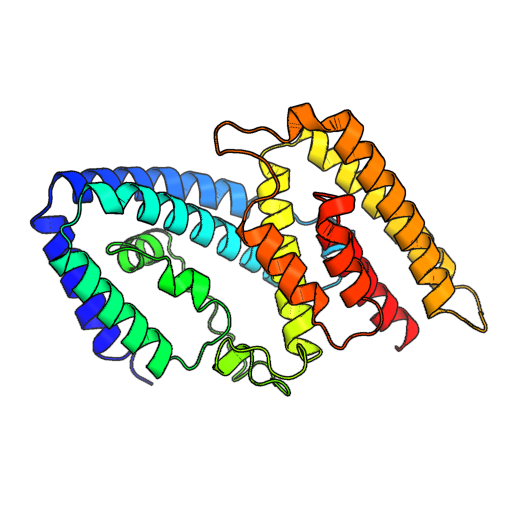OM 1612 N N . ALA A 1 211 ? 14.789 -5.872 -18.884 1.00 91.12 211 ALA A N 1
ATOM 1613 C CA . ALA A 1 211 ? 14.954 -6.540 -17.592 1.00 91.12 211 ALA A CA 1
ATOM 1614 C C . ALA A 1 211 ? 16.387 -6.421 -17.036 1.00 91.12 211 ALA A C 1
ATOM 1616 O O . ALA A 1 211 ? 16.572 -6.287 -15.821 1.00 91.12 211 ALA A O 1
ATOM 1617 N N . SER A 1 212 ? 17.414 -6.397 -17.895 1.00 93.56 212 SER A N 1
ATOM 1618 C CA . SER A 1 212 ? 18.809 -6.207 -17.474 1.00 93.56 212 SER A CA 1
ATOM 1619 C C . SER A 1 212 ? 19.040 -4.839 -16.811 1.00 93.56 212 SER A C 1
ATOM 1621 O O . SER A 1 212 ? 19.767 -4.741 -15.809 1.00 93.56 212 SER A O 1
ATOM 1623 N N . LYS A 1 213 ? 18.372 -3.781 -17.304 1.00 95.62 213 LYS A N 1
ATOM 1624 C CA . LYS A 1 213 ? 18.454 -2.431 -16.723 1.00 95.62 213 LYS A CA 1
ATOM 1625 C C . LYS A 1 213 ? 17.808 -2.408 -15.342 1.00 95.62 213 LYS A C 1
ATOM 1627 O O . LYS A 1 213 ? 18.437 -1.945 -14.386 1.00 95.62 213 LYS A O 1
ATOM 1632 N N . ARG A 1 214 ? 16.631 -3.027 -15.198 1.00 94.56 214 ARG A N 1
ATOM 1633 C CA . ARG A 1 214 ? 15.976 -3.213 -13.891 1.00 94.56 214 ARG A CA 1
ATOM 1634 C C . ARG A 1 214 ? 16.826 -4.035 -12.926 1.00 94.56 214 ARG A C 1
ATOM 1636 O O . ARG A 1 214 ? 16.934 -3.698 -11.749 1.00 94.56 214 ARG A O 1
ATOM 1643 N N . ALA A 1 215 ? 17.508 -5.076 -13.403 1.00 95.38 215 ALA A N 1
ATOM 1644 C CA . ALA A 1 215 ? 18.411 -5.867 -12.570 1.00 95.38 215 ALA A CA 1
ATOM 1645 C C . ALA A 1 215 ? 19.573 -5.025 -12.013 1.00 95.38 215 ALA A C 1
ATOM 1647 O O . ALA A 1 215 ? 19.961 -5.209 -10.856 1.00 95.38 215 ALA A O 1
ATOM 1648 N N . ARG A 1 216 ? 20.108 -4.077 -12.798 1.00 96.69 216 ARG A N 1
ATOM 1649 C CA . ARG A 1 216 ? 21.116 -3.112 -12.328 1.00 96.69 216 ARG A CA 1
ATOM 1650 C C . ARG A 1 216 ? 20.551 -2.178 -11.256 1.00 96.69 216 ARG A C 1
ATOM 1652 O O . ARG A 1 216 ? 21.197 -2.044 -10.216 1.00 96.69 216 ARG A O 1
ATOM 1659 N N . GLY A 1 217 ? 19.357 -1.620 -11.462 1.00 97.06 217 GLY A N 1
ATOM 1660 C CA . GLY A 1 217 ? 18.645 -0.826 -10.449 1.00 97.06 217 GLY A CA 1
ATOM 1661 C C . GLY A 1 217 ? 18.434 -1.607 -9.148 1.00 97.06 217 GLY A C 1
ATOM 1662 O O . GLY A 1 217 ? 18.819 -1.162 -8.071 1.00 97.06 217 GLY A O 1
ATOM 1663 N N . GLY A 1 218 ? 17.978 -2.858 -9.245 1.00 97.12 218 GLY A N 1
ATOM 1664 C CA . GLY A 1 218 ? 17.805 -3.740 -8.087 1.00 97.12 218 GLY A CA 1
ATOM 1665 C C . GLY A 1 218 ? 19.099 -4.035 -7.321 1.00 97.12 218 GLY A C 1
ATOM 1666 O O . GLY A 1 218 ? 19.075 -4.163 -6.097 1.00 97.12 218 GLY A O 1
ATOM 1667 N N . ARG A 1 219 ? 20.252 -4.112 -8.001 1.00 98.00 219 ARG A N 1
ATOM 1668 C CA . ARG A 1 219 ? 21.557 -4.218 -7.320 1.00 98.00 219 ARG A CA 1
ATOM 1669 C C . ARG A 1 219 ? 21.916 -2.934 -6.574 1.00 98.00 219 ARG A C 1
ATOM 1671 O O . ARG A 1 219 ? 22.484 -3.026 -5.488 1.00 98.00 219 ARG A O 1
ATOM 1678 N N . ALA A 1 220 ? 21.596 -1.767 -7.134 1.00 97.94 220 ALA A N 1
ATOM 1679 C CA . ALA A 1 220 ? 21.801 -0.486 -6.465 1.00 97.94 220 ALA A CA 1
ATOM 1680 C C . ALA A 1 220 ? 20.920 -0.364 -5.211 1.00 97.94 220 ALA A C 1
ATOM 1682 O O . ALA A 1 220 ? 21.460 -0.088 -4.144 1.00 97.94 220 ALA A O 1
ATOM 1683 N N . LEU A 1 221 ? 19.630 -0.712 -5.298 1.00 97.69 221 LEU A N 1
ATOM 1684 C CA . LEU A 1 221 ? 18.728 -0.756 -4.137 1.00 97.69 221 LEU A CA 1
ATOM 1685 C C . LEU A 1 221 ? 19.237 -1.705 -3.046 1.00 97.69 221 LEU A C 1
ATOM 1687 O O . LEU A 1 221 ? 19.320 -1.331 -1.882 1.00 97.69 221 LEU A O 1
ATOM 1691 N N . ARG A 1 222 ? 19.688 -2.911 -3.418 1.00 97.19 222 ARG A N 1
ATOM 1692 C CA . ARG A 1 222 ? 20.278 -3.860 -2.457 1.00 97.19 222 ARG A CA 1
ATOM 1693 C C . ARG A 1 222 ? 21.488 -3.274 -1.724 1.00 97.19 222 ARG A C 1
ATOM 1695 O O . ARG A 1 222 ? 21.673 -3.560 -0.542 1.00 97.19 222 ARG A O 1
ATOM 1702 N N . ARG A 1 223 ? 22.340 -2.507 -2.414 1.00 97.69 223 ARG A N 1
ATOM 1703 C CA . ARG A 1 223 ? 23.475 -1.819 -1.779 1.00 97.69 223 ARG A CA 1
ATOM 1704 C C . ARG A 1 223 ? 22.991 -0.708 -0.854 1.00 97.69 223 ARG A C 1
ATOM 1706 O O . ARG A 1 223 ? 23.422 -0.694 0.293 1.00 97.69 223 ARG A O 1
ATOM 1713 N N . LEU A 1 224 ? 22.060 0.126 -1.320 1.00 96.88 224 LEU A N 1
ATOM 1714 C CA . LEU A 1 224 ? 21.462 1.203 -0.532 1.00 96.88 224 LEU A CA 1
ATOM 1715 C C . LEU A 1 224 ? 20.835 0.674 0.763 1.00 96.88 224 LEU A C 1
ATOM 1717 O O . LEU A 1 224 ? 21.138 1.187 1.833 1.00 96.88 224 LEU A O 1
ATOM 1721 N N . ARG A 1 225 ? 20.055 -0.410 0.695 1.00 94.56 225 ARG A N 1
ATOM 1722 C CA . ARG A 1 225 ? 19.465 -1.058 1.875 1.00 94.56 225 ARG A CA 1
ATOM 1723 C C . ARG A 1 225 ? 20.517 -1.484 2.894 1.00 94.56 225 ARG A C 1
ATOM 1725 O O . ARG A 1 225 ? 20.315 -1.328 4.092 1.00 94.56 225 ARG A O 1
ATOM 1732 N N . ARG A 1 226 ? 21.636 -2.051 2.435 1.00 93.62 226 ARG A N 1
ATOM 1733 C CA . ARG A 1 226 ? 22.721 -2.489 3.327 1.00 93.62 226 ARG A CA 1
ATOM 1734 C C . ARG A 1 226 ? 23.407 -1.305 3.997 1.00 93.62 226 ARG A C 1
ATOM 1736 O O . ARG A 1 226 ? 23.599 -1.342 5.206 1.00 93.62 226 ARG A O 1
ATOM 1743 N N . SER A 1 227 ? 23.759 -0.272 3.231 1.00 93.00 227 SER A N 1
ATOM 1744 C CA . SER A 1 227 ? 24.436 0.915 3.766 1.00 93.00 227 SER A CA 1
ATOM 1745 C C . SER A 1 227 ? 23.514 1.788 4.619 1.00 93.00 227 SER A C 1
ATOM 1747 O O . SER A 1 227 ? 23.967 2.410 5.569 1.00 93.00 227 SER A O 1
ATOM 1749 N N . GLY A 1 228 ? 22.221 1.821 4.295 1.00 87.00 228 GLY A N 1
ATOM 1750 C CA . GLY A 1 228 ? 21.198 2.627 4.956 1.00 87.00 228 GLY A CA 1
ATOM 1751 C C . GLY A 1 228 ? 20.378 1.870 5.999 1.00 87.00 228 GLY A C 1
ATOM 1752 O O . GLY A 1 228 ? 19.346 2.379 6.410 1.00 87.00 228 GLY A O 1
ATOM 1753 N N . ARG A 1 229 ? 20.795 0.671 6.438 1.00 86.94 229 ARG A N 1
ATOM 1754 C CA . ARG A 1 229 ? 20.004 -0.179 7.354 1.00 86.94 229 ARG A CA 1
ATOM 1755 C C . ARG A 1 229 ? 19.568 0.554 8.626 1.00 86.94 229 ARG A C 1
ATOM 1757 O O . ARG A 1 229 ? 18.466 0.323 9.099 1.00 86.94 229 ARG A O 1
ATOM 1764 N N . ARG A 1 230 ? 20.416 1.440 9.157 1.00 86.94 230 ARG A N 1
ATOM 1765 C CA . ARG A 1 230 ? 20.118 2.230 10.365 1.00 86.94 230 ARG A CA 1
ATOM 1766 C C . ARG A 1 230 ? 18.967 3.219 10.164 1.00 86.94 230 ARG A C 1
ATOM 1768 O O . ARG A 1 230 ? 18.261 3.497 11.116 1.00 86.94 230 ARG A O 1
ATOM 1775 N N . LEU A 1 231 ? 18.766 3.701 8.937 1.00 84.88 231 LEU A N 1
ATOM 1776 C CA . LEU A 1 231 ? 17.658 4.591 8.581 1.00 84.88 231 LEU A CA 1
ATOM 1777 C C . LEU A 1 231 ? 16.333 3.835 8.426 1.00 84.88 231 LEU A C 1
ATOM 1779 O O . LEU A 1 231 ? 15.290 4.461 8.334 1.00 84.88 231 LEU A O 1
ATOM 1783 N N . LEU A 1 232 ? 16.368 2.501 8.349 1.00 84.31 232 LEU A N 1
ATOM 1784 C CA . LEU A 1 232 ? 15.188 1.650 8.167 1.00 84.31 232 LEU A CA 1
ATOM 1785 C C . LEU A 1 232 ? 14.634 1.118 9.494 1.00 84.31 232 LEU A C 1
ATOM 1787 O O . LEU A 1 232 ? 13.761 0.257 9.484 1.00 84.31 232 LEU A O 1
ATOM 1791 N N . VAL A 1 233 ? 15.148 1.616 10.616 1.00 79.75 233 VAL A N 1
ATOM 1792 C CA . VAL A 1 233 ? 14.595 1.383 11.949 1.00 79.75 233 VAL A CA 1
ATOM 1793 C C . VAL A 1 233 ? 13.859 2.659 12.332 1.00 79.75 233 VAL A C 1
ATOM 1795 O O . VAL A 1 233 ? 14.467 3.728 12.360 1.00 79.75 233 VAL A O 1
ATOM 1798 N N . SER A 1 234 ? 12.556 2.564 12.580 1.00 67.00 234 SER A N 1
ATOM 1799 C CA . SER A 1 234 ? 11.728 3.700 12.991 1.00 67.00 234 SER A CA 1
ATOM 1800 C C . SER A 1 234 ? 11.148 3.471 14.385 1.00 67.00 234 SER A C 1
ATOM 1802 O O . SER A 1 234 ? 11.133 2.347 14.885 1.00 67.00 234 SER A O 1
ATOM 1804 N N . THR A 1 235 ? 10.629 4.530 15.005 1.00 58.81 235 THR A N 1
ATOM 1805 C CA . THR A 1 235 ? 9.849 4.436 16.252 1.00 58.81 235 THR A CA 1
ATOM 1806 C C . THR A 1 235 ? 8.604 3.557 16.106 1.00 58.81 235 THR A C 1
ATOM 1808 O O . THR A 1 235 ? 8.141 3.001 17.094 1.00 58.81 235 THR A O 1
ATOM 1811 N N . GLU A 1 236 ? 8.091 3.398 14.882 1.00 61.69 236 GLU A N 1
ATOM 1812 C CA . GLU A 1 236 ? 6.938 2.552 14.538 1.00 61.69 236 GLU A CA 1
ATOM 1813 C C . GLU A 1 236 ? 7.342 1.103 14.184 1.00 61.69 236 GLU A C 1
ATOM 1815 O O . GLU A 1 236 ? 6.501 0.287 13.811 1.00 61.69 236 GLU A O 1
ATOM 1820 N N . GLY A 1 237 ? 8.631 0.765 14.304 1.00 66.44 237 GLY A N 1
ATOM 1821 C CA . GLY A 1 237 ? 9.188 -0.556 14.019 1.00 66.44 237 GLY A CA 1
ATOM 1822 C C . GLY A 1 237 ? 10.129 -0.592 12.813 1.00 66.44 237 GLY A C 1
ATOM 1823 O O . GLY A 1 237 ? 10.469 0.430 12.204 1.00 66.44 237 GLY A O 1
ATOM 1824 N N . ASP A 1 238 ? 10.576 -1.803 12.483 1.00 77.69 238 ASP A N 1
ATOM 1825 C CA . ASP A 1 238 ? 11.490 -2.060 11.371 1.00 77.69 238 ASP A CA 1
ATOM 1826 C C . ASP A 1 238 ? 10.772 -1.964 10.014 1.00 77.69 238 ASP A C 1
ATOM 1828 O O . ASP A 1 238 ? 9.695 -2.525 9.805 1.00 77.69 238 ASP A O 1
ATOM 1832 N N . LEU A 1 239 ? 11.410 -1.292 9.053 1.00 81.38 239 LEU A N 1
ATOM 1833 C CA . LEU A 1 239 ? 10.975 -1.225 7.660 1.00 81.38 239 LEU A CA 1
ATOM 1834 C C . LEU A 1 239 ? 11.682 -2.301 6.815 1.00 81.38 239 LEU A C 1
ATOM 1836 O O . LEU A 1 239 ? 12.901 -2.487 6.929 1.00 81.38 239 LEU A O 1
ATOM 1840 N N . PRO A 1 240 ? 10.981 -2.964 5.872 1.00 82.81 240 PRO A N 1
ATOM 1841 C CA . PRO A 1 240 ? 9.600 -2.730 5.433 1.00 82.81 240 PRO A CA 1
ATOM 1842 C C . PRO A 1 240 ? 8.527 -3.363 6.338 1.00 82.81 240 PRO A C 1
ATOM 1844 O O . PRO A 1 240 ? 8.790 -4.337 7.034 1.00 82.81 240 PRO A O 1
ATOM 1847 N N . SER A 1 241 ? 7.292 -2.854 6.250 1.00 85.62 241 SER A N 1
ATOM 1848 C CA . SER A 1 241 ? 6.144 -3.360 7.014 1.00 85.62 241 SER A CA 1
ATOM 1849 C C . SER A 1 241 ? 5.719 -4.781 6.604 1.00 85.62 241 SER A C 1
ATOM 1851 O O . SER A 1 241 ? 6.016 -5.275 5.507 1.00 85.62 241 SER A O 1
ATOM 1853 N N . GLU A 1 242 ? 4.936 -5.435 7.466 1.00 89.62 242 GLU A N 1
ATOM 1854 C CA . GLU A 1 242 ? 4.299 -6.719 7.156 1.00 89.62 242 GLU A CA 1
ATOM 1855 C C . GLU A 1 242 ? 3.414 -6.627 5.900 1.00 89.62 242 GLU A C 1
ATOM 1857 O O . GLU A 1 242 ? 3.534 -7.458 4.999 1.00 89.62 242 GLU A O 1
ATOM 1862 N N . ARG A 1 243 ? 2.591 -5.572 5.789 1.00 89.75 243 ARG A N 1
ATOM 1863 C CA . ARG A 1 243 ? 1.719 -5.325 4.626 1.00 89.75 243 ARG A CA 1
ATOM 1864 C C . ARG A 1 243 ? 2.536 -5.198 3.341 1.00 89.75 243 ARG A C 1
ATOM 1866 O O . ARG A 1 243 ? 2.189 -5.799 2.326 1.00 89.75 243 ARG A O 1
ATOM 1873 N N . TRP A 1 244 ? 3.641 -4.450 3.371 1.00 94.31 244 TRP A N 1
ATOM 1874 C CA . TRP A 1 244 ? 4.534 -4.320 2.216 1.00 94.31 244 TRP A CA 1
ATOM 1875 C C . TRP A 1 244 ? 5.078 -5.685 1.778 1.00 94.31 244 TRP A C 1
ATOM 1877 O O . TRP A 1 244 ? 5.088 -6.004 0.588 1.00 94.31 244 TRP A O 1
ATOM 1887 N N . THR A 1 245 ? 5.462 -6.524 2.742 1.00 93.69 245 THR A N 1
ATOM 1888 C CA . THR A 1 245 ? 5.962 -7.883 2.489 1.00 93.69 245 THR A CA 1
ATOM 1889 C C . THR A 1 245 ? 4.870 -8.793 1.918 1.00 93.69 245 THR A C 1
ATOM 1891 O O . THR A 1 245 ? 5.118 -9.542 0.973 1.00 93.69 245 THR A O 1
ATOM 1894 N N . GLN A 1 246 ? 3.642 -8.710 2.432 1.00 91.81 246 GLN A N 1
ATOM 1895 C CA . GLN A 1 246 ? 2.490 -9.439 1.893 1.00 91.81 246 GLN A CA 1
ATOM 1896 C C . GLN A 1 246 ? 2.202 -9.034 0.436 1.00 91.81 246 GLN A C 1
ATOM 1898 O O . GLN A 1 246 ? 2.077 -9.900 -0.429 1.00 91.81 246 GLN A O 1
ATOM 1903 N N . LEU A 1 247 ? 2.199 -7.735 0.119 1.00 93.56 247 LEU A N 1
ATOM 1904 C CA . LEU A 1 247 ? 1.990 -7.227 -1.245 1.00 93.56 247 LEU A CA 1
ATOM 1905 C C . LEU A 1 247 ? 3.100 -7.667 -2.217 1.00 93.56 247 LEU A C 1
ATOM 1907 O O . LEU A 1 247 ? 2.821 -8.027 -3.367 1.00 93.56 247 LEU A O 1
ATOM 1911 N N . ALA A 1 248 ? 4.350 -7.726 -1.755 1.00 95.56 248 ALA A N 1
ATOM 1912 C CA . ALA A 1 248 ? 5.457 -8.289 -2.524 1.00 95.56 248 ALA A CA 1
ATOM 1913 C C . ALA A 1 248 ? 5.255 -9.786 -2.831 1.00 95.56 248 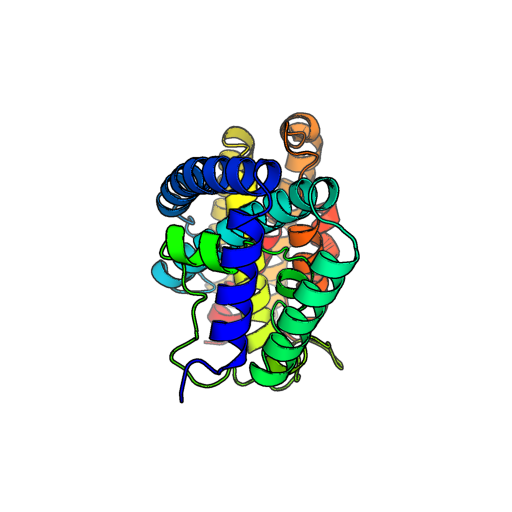ALA A C 1
ATOM 1915 O O . ALA A 1 248 ? 5.469 -10.234 -3.963 1.00 95.56 248 ALA A O 1
ATOM 1916 N N . ARG A 1 249 ? 4.798 -10.566 -1.839 1.00 94.12 249 ARG A N 1
ATOM 1917 C CA . ARG A 1 249 ? 4.478 -11.995 -2.005 1.00 94.12 249 ARG A CA 1
ATOM 1918 C C . ARG A 1 249 ? 3.329 -12.202 -2.987 1.00 94.12 249 ARG A C 1
ATOM 1920 O O . ARG A 1 249 ? 3.447 -13.061 -3.857 1.00 94.12 249 ARG A O 1
ATOM 1927 N N . LEU A 1 250 ? 2.274 -11.394 -2.917 1.00 92.44 250 LEU A N 1
ATOM 1928 C CA . LEU A 1 250 ? 1.183 -11.415 -3.896 1.00 92.44 250 LEU A CA 1
ATOM 1929 C C . LEU A 1 250 ? 1.705 -11.112 -5.309 1.00 92.44 250 LEU A C 1
ATOM 1931 O O . LEU A 1 250 ? 1.443 -11.870 -6.238 1.00 92.44 250 LEU A O 1
ATOM 1935 N N . THR A 1 251 ? 2.548 -10.087 -5.459 1.00 93.81 251 THR A N 1
ATOM 1936 C CA . THR A 1 251 ? 3.183 -9.747 -6.747 1.00 93.81 251 THR A CA 1
ATOM 1937 C C . THR A 1 251 ? 4.021 -10.905 -7.303 1.00 93.81 251 THR A C 1
ATOM 1939 O O . THR A 1 251 ? 4.075 -11.118 -8.512 1.00 93.81 251 THR A O 1
ATOM 1942 N N . SER A 1 252 ? 4.640 -11.717 -6.439 1.00 94.56 252 SER A N 1
ATOM 1943 C CA . SER A 1 252 ? 5.409 -12.897 -6.860 1.00 94.56 252 SER A CA 1
ATOM 1944 C C . SER A 1 252 ? 4.567 -13.992 -7.541 1.00 94.56 252 SER A C 1
ATOM 1946 O O . SER A 1 252 ? 5.131 -14.881 -8.185 1.00 94.56 252 SER A O 1
ATOM 1948 N N . ARG A 1 253 ? 3.234 -13.921 -7.401 1.00 93.88 253 ARG A N 1
ATOM 1949 C CA . ARG A 1 253 ? 2.234 -14.826 -7.987 1.00 93.88 253 ARG A CA 1
ATOM 1950 C C . ARG A 1 253 ? 1.554 -14.252 -9.237 1.00 93.88 253 ARG A C 1
ATOM 1952 O O . ARG A 1 253 ? 0.627 -14.874 -9.745 1.00 93.88 253 ARG A O 1
ATOM 1959 N N . ALA A 1 254 ? 1.972 -13.079 -9.708 1.00 92.50 254 ALA A N 1
ATOM 1960 C CA . ALA A 1 254 ? 1.460 -12.462 -10.929 1.00 92.50 254 ALA A CA 1
ATOM 1961 C C . ALA A 1 254 ? 1.696 -13.345 -12.168 1.00 92.50 254 ALA A C 1
ATOM 1963 O O . ALA A 1 254 ? 2.727 -14.005 -12.266 1.00 92.50 254 ALA A O 1
ATOM 1964 N N . LEU A 1 255 ? 0.755 -13.368 -13.114 1.00 88.69 255 LEU A N 1
ATOM 1965 C CA . LEU A 1 255 ? 0.923 -14.102 -14.375 1.00 88.69 255 LEU A CA 1
ATOM 1966 C C . LEU A 1 255 ? 1.701 -13.304 -15.436 1.00 88.69 255 LEU A C 1
ATOM 1968 O O . LEU A 1 255 ? 2.140 -13.886 -16.424 1.00 88.69 255 LEU A O 1
ATOM 1972 N N . GLN A 1 256 ? 1.919 -11.999 -15.236 1.00 88.25 256 GLN A N 1
ATOM 1973 C CA . GLN A 1 256 ? 2.773 -11.191 -16.112 1.00 88.25 256 GLN A CA 1
ATOM 1974 C C . GLN A 1 256 ? 4.222 -11.704 -16.140 1.00 88.25 256 GLN A C 1
ATOM 1976 O O . GLN A 1 256 ? 4.768 -12.112 -15.118 1.00 88.25 256 GLN A O 1
ATOM 1981 N N . THR A 1 257 ? 4.892 -11.587 -17.286 1.00 80.19 257 THR A N 1
ATOM 1982 C CA . THR A 1 257 ? 6.257 -12.095 -17.502 1.00 80.19 257 THR A CA 1
ATOM 1983 C C . THR A 1 257 ? 7.289 -11.493 -16.542 1.00 80.19 257 THR A C 1
ATOM 1985 O O . THR A 1 257 ? 8.079 -12.216 -15.929 1.00 80.19 257 THR A O 1
ATOM 1988 N N . SER A 1 258 ? 7.293 -10.166 -16.379 1.00 83.56 258 SER A N 1
ATOM 1989 C CA . SER A 1 258 ? 8.362 -9.468 -15.653 1.00 83.56 258 SER A CA 1
ATOM 1990 C C . SER A 1 258 ? 8.117 -9.321 -14.144 1.00 83.56 258 SER A C 1
ATOM 1992 O O . SER A 1 258 ? 9.073 -9.147 -13.385 1.00 83.56 258 SER A O 1
ATOM 1994 N N . LEU A 1 259 ? 6.866 -9.391 -13.680 1.00 89.50 259 LEU A N 1
ATOM 1995 C CA . LEU A 1 259 ? 6.494 -9.059 -12.296 1.00 89.50 259 LEU A CA 1
ATOM 1996 C C . LEU A 1 259 ? 6.914 -10.077 -11.224 1.00 89.50 259 LEU A C 1
ATOM 1998 O O . LEU A 1 259 ? 7.412 -9.652 -10.175 1.00 89.50 259 LEU A O 1
ATOM 2002 N N . PRO A 1 260 ? 6.779 -11.402 -11.432 1.00 92.69 260 PRO A N 1
ATOM 2003 C CA . PRO A 1 260 ? 7.062 -12.387 -10.392 1.00 92.69 260 PRO A CA 1
ATOM 2004 C C . PRO A 1 260 ? 8.485 -12.308 -9.851 1.00 92.69 260 PRO A C 1
ATOM 2006 O O . PRO A 1 260 ? 8.728 -12.512 -8.661 1.00 92.69 260 PRO A O 1
ATOM 2009 N N . LEU A 1 261 ? 9.444 -11.989 -10.723 1.00 91.25 261 LEU A N 1
ATOM 2010 C CA . LEU A 1 261 ? 10.841 -11.805 -10.342 1.00 91.25 261 LEU A CA 1
ATOM 2011 C C . LEU A 1 261 ? 11.040 -10.599 -9.425 1.00 91.25 261 LEU A C 1
ATOM 2013 O O . LEU A 1 261 ? 11.896 -10.657 -8.538 1.00 91.25 261 LEU A O 1
ATOM 2017 N N . GLU A 1 262 ? 10.263 -9.536 -9.620 1.00 93.62 262 GLU A N 1
ATOM 2018 C CA . GLU A 1 262 ? 10.346 -8.326 -8.813 1.00 93.62 262 GLU A CA 1
ATOM 2019 C C . GLU A 1 262 ? 9.801 -8.572 -7.402 1.00 93.62 262 GLU A C 1
ATOM 2021 O O . GLU A 1 262 ? 10.501 -8.277 -6.429 1.00 93.62 262 GLU A O 1
ATOM 2026 N N . GLY A 1 263 ? 8.653 -9.252 -7.290 1.00 93.81 263 GLY A N 1
ATOM 2027 C CA . GLY A 1 263 ? 8.103 -9.712 -6.009 1.00 93.81 263 GLY A CA 1
ATOM 2028 C C . GLY A 1 263 ? 9.040 -10.672 -5.263 1.00 93.81 263 GLY A C 1
ATOM 2029 O O . GLY A 1 263 ? 9.388 -10.431 -4.110 1.00 93.81 263 GLY A O 1
ATOM 2030 N N . ARG A 1 264 ? 9.568 -11.715 -5.929 1.00 95.88 264 ARG A N 1
ATOM 2031 C CA . ARG A 1 264 ? 10.501 -12.691 -5.310 1.00 95.88 264 ARG A CA 1
ATOM 2032 C C . ARG A 1 264 ? 11.805 -12.076 -4.792 1.00 95.88 264 ARG A C 1
ATOM 2034 O O . ARG A 1 264 ? 12.499 -12.678 -3.974 1.00 95.88 264 ARG A O 1
ATOM 2041 N N . ARG A 1 265 ? 12.208 -10.919 -5.321 1.00 95.62 265 ARG A N 1
ATOM 2042 C CA . ARG A 1 265 ? 13.463 -10.238 -4.959 1.00 95.62 265 ARG A CA 1
ATOM 2043 C C . ARG A 1 265 ? 13.247 -9.044 -4.033 1.00 95.62 265 ARG A C 1
ATOM 2045 O O . ARG A 1 265 ? 14.244 -8.420 -3.660 1.00 95.62 265 ARG A O 1
ATOM 2052 N N . ALA A 1 266 ? 12.004 -8.760 -3.650 1.00 95.56 266 ALA A N 1
ATOM 2053 C CA . ALA A 1 266 ? 11.626 -7.667 -2.764 1.00 95.56 266 ALA A CA 1
ATOM 2054 C C . ALA A 1 266 ? 12.464 -7.662 -1.483 1.00 95.56 266 ALA A C 1
ATOM 2056 O O . ALA A 1 266 ? 13.214 -6.715 -1.252 1.00 95.56 266 ALA A O 1
ATOM 2057 N N . ASP A 1 267 ? 12.485 -8.778 -0.751 1.00 93.00 267 ASP A N 1
ATOM 2058 C CA . ASP A 1 267 ? 13.226 -8.906 0.509 1.00 93.00 267 ASP A CA 1
ATOM 2059 C C . ASP A 1 267 ? 14.723 -8.662 0.359 1.00 93.00 267 ASP A C 1
ATOM 2061 O O . ASP A 1 267 ? 15.383 -8.263 1.310 1.00 93.00 267 ASP A O 1
ATOM 2065 N N . LYS A 1 268 ? 15.306 -8.900 -0.821 1.00 93.44 268 LYS A N 1
ATOM 2066 C CA . LYS A 1 268 ? 16.736 -8.653 -1.065 1.00 93.44 268 LYS A CA 1
ATOM 2067 C C . LYS A 1 268 ? 17.007 -7.186 -1.381 1.00 93.44 268 LYS A C 1
ATOM 2069 O O . LYS A 1 268 ? 18.071 -6.686 -1.014 1.00 93.44 268 LYS A O 1
ATOM 2074 N N . ARG A 1 269 ? 16.084 -6.522 -2.075 1.00 93.81 269 ARG A N 1
ATOM 2075 C CA . ARG A 1 269 ? 16.225 -5.145 -2.570 1.00 93.81 269 ARG A CA 1
ATOM 2076 C C . ARG A 1 269 ? 15.763 -4.106 -1.545 1.00 93.81 269 ARG A C 1
ATOM 2078 O O . ARG A 1 269 ? 16.397 -3.065 -1.455 1.00 93.81 269 ARG A O 1
ATOM 2085 N N . GLY A 1 270 ? 14.763 -4.435 -0.727 1.00 94.56 270 GLY A N 1
ATOM 2086 C CA . GLY A 1 270 ? 14.123 -3.518 0.218 1.00 94.56 270 GLY A CA 1
ATOM 2087 C C . GLY A 1 270 ? 13.211 -2.508 -0.475 1.00 94.56 270 GLY A C 1
ATOM 2088 O O . GLY A 1 270 ? 12.786 -2.729 -1.611 1.00 94.56 270 GLY A O 1
ATOM 2089 N N . LEU A 1 271 ? 12.944 -1.397 0.216 1.00 95.38 271 LEU A N 1
ATOM 2090 C CA . LEU A 1 271 ? 12.172 -0.279 -0.326 1.00 95.38 271 LEU A CA 1
ATOM 2091 C C . LEU A 1 271 ? 12.800 0.232 -1.636 1.00 95.38 271 LEU A C 1
ATOM 2093 O O . LEU A 1 271 ? 14.018 0.391 -1.745 1.00 95.38 271 LEU A O 1
ATOM 2097 N N . GLY A 1 272 ? 11.940 0.446 -2.625 1.00 95.19 272 GLY A N 1
ATOM 2098 C CA . GLY A 1 272 ? 12.241 0.693 -4.035 1.00 95.19 272 GLY A CA 1
ATOM 2099 C C . GLY A 1 272 ? 11.916 -0.511 -4.930 1.00 95.19 272 GLY A C 1
ATOM 2100 O O . GLY A 1 272 ? 11.906 -0.390 -6.157 1.00 95.19 272 GLY A O 1
ATOM 2101 N N . ALA A 1 273 ? 11.661 -1.690 -4.351 1.00 96.44 273 ALA A N 1
ATOM 2102 C CA . ALA A 1 273 ? 11.295 -2.877 -5.118 1.00 96.44 273 ALA A CA 1
ATOM 2103 C C . ALA A 1 273 ? 9.915 -2.743 -5.777 1.00 96.44 273 ALA A C 1
ATOM 2105 O O . ALA A 1 273 ? 9.761 -3.200 -6.912 1.00 96.44 273 ALA A O 1
ATOM 2106 N N . ALA A 1 274 ? 8.950 -2.081 -5.127 1.00 95.94 274 ALA A N 1
ATOM 2107 C CA . ALA A 1 274 ? 7.657 -1.814 -5.753 1.00 95.94 274 ALA A CA 1
ATOM 2108 C C . ALA A 1 274 ? 7.812 -0.843 -6.935 1.00 95.94 274 ALA A C 1
ATOM 2110 O O . ALA A 1 274 ? 7.200 -1.043 -7.982 1.00 95.94 274 ALA A O 1
ATOM 2111 N N . GLY A 1 275 ? 8.707 0.145 -6.823 1.00 95.25 275 GLY A N 1
ATOM 2112 C CA . GLY A 1 275 ? 9.087 1.019 -7.939 1.00 95.25 275 GLY A CA 1
ATOM 2113 C C . GLY A 1 275 ? 9.687 0.273 -9.135 1.00 95.25 275 GLY A C 1
ATOM 2114 O O . GLY A 1 275 ? 9.357 0.570 -10.281 1.00 95.25 275 GLY A O 1
ATOM 2115 N N . LEU A 1 276 ? 10.514 -0.754 -8.912 1.00 95.56 276 LEU A N 1
ATOM 2116 C CA . LEU A 1 276 ? 11.005 -1.592 -10.016 1.00 95.56 276 LEU A CA 1
ATOM 2117 C C . LEU A 1 276 ? 9.903 -2.452 -10.650 1.00 95.56 276 LEU A C 1
ATOM 2119 O O . LEU A 1 276 ? 9.920 -2.651 -11.865 1.00 95.56 276 LEU A O 1
ATOM 2123 N N . ALA A 1 277 ? 8.940 -2.932 -9.858 1.00 95.12 277 ALA A N 1
ATOM 2124 C CA . ALA A 1 277 ? 7.756 -3.617 -10.375 1.00 95.12 277 ALA A CA 1
ATOM 2125 C C . ALA A 1 277 ? 6.869 -2.670 -11.209 1.00 95.12 277 ALA A C 1
ATOM 2127 O O . ALA A 1 277 ? 6.383 -3.061 -12.269 1.00 95.12 277 ALA A O 1
ATOM 2128 N N . ALA A 1 278 ? 6.731 -1.407 -10.793 1.00 94.69 278 ALA A N 1
ATOM 2129 C CA . ALA A 1 278 ? 6.061 -0.360 -11.565 1.00 94.69 278 ALA A CA 1
ATOM 2130 C C . ALA A 1 278 ? 6.725 -0.140 -12.933 1.00 94.69 278 ALA A C 1
ATOM 2132 O O . ALA A 1 278 ? 6.054 -0.120 -13.966 1.00 94.69 278 ALA A O 1
ATOM 2133 N N . LEU A 1 279 ? 8.059 -0.047 -12.949 1.00 93.94 279 LEU A N 1
ATOM 2134 C CA . LEU A 1 279 ? 8.839 0.065 -14.182 1.00 93.94 279 LEU A CA 1
ATOM 2135 C C . LEU A 1 279 ? 8.744 -1.187 -15.053 1.00 93.94 279 LEU A C 1
ATOM 2137 O O . LEU A 1 279 ? 8.784 -1.071 -16.276 1.00 93.94 279 LEU A O 1
ATOM 2141 N N . ALA A 1 280 ? 8.615 -2.372 -14.454 1.00 92.62 280 ALA A N 1
ATOM 2142 C CA . ALA A 1 280 ? 8.395 -3.604 -15.199 1.00 92.62 280 ALA A CA 1
ATOM 2143 C C . ALA A 1 280 ? 7.068 -3.565 -15.966 1.00 92.62 280 ALA A C 1
ATOM 2145 O O . ALA A 1 280 ? 7.078 -3.801 -17.168 1.00 92.62 280 ALA A O 1
ATOM 2146 N N . LEU A 1 281 ? 5.971 -3.166 -15.312 1.00 90.94 281 LEU A N 1
ATOM 2147 C CA . LEU A 1 281 ? 4.673 -2.983 -15.975 1.00 90.94 281 LEU A CA 1
ATOM 2148 C C . LEU A 1 281 ? 4.731 -1.942 -17.090 1.00 90.94 281 LEU A C 1
ATOM 2150 O O . LEU A 1 281 ? 4.237 -2.189 -18.186 1.00 90.94 281 LEU A O 1
ATOM 2154 N N . LYS A 1 282 ? 5.359 -0.793 -16.822 1.00 89.50 282 LYS A N 1
ATOM 2155 C CA . LYS A 1 282 ? 5.528 0.259 -17.827 1.00 89.50 282 LYS A CA 1
ATOM 2156 C C . LYS A 1 282 ? 6.313 -0.249 -19.040 1.00 89.50 282 LYS A C 1
ATOM 2158 O O . LYS A 1 282 ? 5.867 -0.087 -20.162 1.00 89.50 282 LYS A O 1
ATOM 2163 N N . GLY A 1 283 ? 7.441 -0.918 -18.807 1.00 88.19 283 GLY A N 1
ATOM 2164 C CA . GLY A 1 283 ? 8.283 -1.442 -19.882 1.00 88.19 283 GLY A CA 1
ATOM 2165 C C . GLY A 1 283 ? 7.614 -2.544 -20.694 1.00 88.19 283 GLY A C 1
ATOM 2166 O O . GLY A 1 283 ? 7.755 -2.548 -21.907 1.00 88.19 283 GLY A O 1
ATOM 2167 N N . ASP A 1 284 ? 6.878 -3.452 -20.049 1.00 87.88 284 ASP A N 1
ATOM 2168 C CA . ASP A 1 284 ? 6.144 -4.500 -20.761 1.00 87.88 284 ASP A CA 1
ATOM 2169 C C . ASP A 1 284 ? 5.062 -3.878 -21.674 1.00 87.88 284 ASP A C 1
ATOM 2171 O O . ASP A 1 284 ? 4.921 -4.306 -22.816 1.00 87.88 284 ASP A O 1
ATOM 2175 N N . ARG A 1 285 ? 4.357 -2.828 -21.218 1.00 87.88 285 ARG A N 1
ATOM 2176 C CA . ARG A 1 285 ? 3.387 -2.074 -22.039 1.00 87.88 285 ARG A CA 1
ATOM 2177 C C . ARG A 1 285 ? 4.050 -1.339 -23.203 1.00 87.88 285 ARG A C 1
ATOM 2179 O O . ARG A 1 285 ? 3.557 -1.437 -24.316 1.00 87.88 285 ARG A O 1
ATOM 2186 N N . ASP A 1 286 ? 5.162 -0.654 -22.949 1.00 87.12 286 ASP A N 1
ATOM 2187 C CA . ASP A 1 286 ? 5.893 0.116 -23.964 1.00 87.12 286 ASP A CA 1
ATOM 2188 C C . ASP A 1 286 ? 6.554 -0.781 -25.037 1.00 87.12 286 ASP A C 1
ATOM 2190 O O . ASP A 1 286 ? 6.870 -0.301 -26.118 1.00 87.12 286 ASP A O 1
ATOM 2194 N N . ILE A 1 287 ? 6.816 -2.065 -24.743 1.00 86.19 287 ILE A N 1
ATOM 2195 C CA . ILE A 1 287 ? 7.340 -3.042 -25.720 1.00 86.19 287 ILE A CA 1
ATOM 2196 C C . ILE A 1 287 ? 6.213 -3.674 -26.554 1.00 86.19 287 ILE A C 1
ATOM 2198 O O . ILE A 1 287 ? 6.442 -4.045 -27.704 1.00 86.19 287 ILE A O 1
ATOM 2202 N N . LEU A 1 288 ? 5.037 -3.890 -25.952 1.00 84.38 288 LEU A N 1
ATOM 2203 C CA . LEU A 1 288 ? 3.904 -4.581 -26.582 1.00 84.38 288 LEU A CA 1
ATOM 2204 C C . LEU A 1 288 ? 2.967 -3.653 -27.368 1.00 84.38 288 LEU A C 1
ATOM 2206 O O . LEU A 1 288 ? 2.234 -4.148 -28.225 1.00 84.38 288 LEU A O 1
ATOM 2210 N N . GLY A 1 289 ? 2.933 -2.365 -27.018 1.00 68.81 289 GLY A N 1
ATOM 2211 C CA . GLY A 1 289 ? 2.167 -1.317 -27.701 1.00 68.81 289 GLY A CA 1
ATOM 2212 C C . GLY A 1 289 ? 2.953 -0.645 -28.814 1.00 68.81 289 GLY A C 1
ATOM 2213 O O . GLY A 1 289 ? 2.280 -0.102 -29.715 1.00 68.81 289 GLY A O 1
#